Protein AF-0000000075761682 (afdb_homodimer)

Radius of gyration: 21.75 Å; Cα contacts (8 Å, |Δi|>4): 717; chains: 2; bounding box: 40×64×48 Å

pLDDT: mean 96.74, std 3.83, range [67.69, 98.94]

Foldseek 3Di:
DQQQAWDWFDDVQKIWGFDDLVCQVVQLVLCVVVVVVQQFDADSNDSVSVVVQVVCNVVRFKHKTQIDRNNDGFWIWIWGPADLVQGEIETDPTDGRPVCPPVCVVLVVVLRVLCCCCPVSNFQKYKYKTFPPCVVVVVVCVQLVWDWDDKAAQPDATNVGDTTIMTMTMDGSVNCVVSNVSSVVD/DQQDAWDWFDDVQKIWGFDDLVCQVVQLVLCVVVVVVQQFDADSNDSVSVVVQVVCNVVRFKHKTQIDRNNDGFWIWIW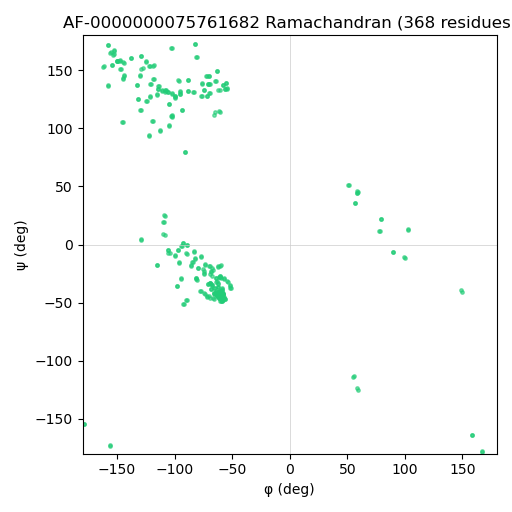GPADLVQGEIETDPTDGRPVCPPVCVVLVVVLRVLCCCCPVSNFQKYKYKTFPPCVVVVVVCVQLVWDWDDKAAQPDATNVGDTTIMTMTMDGSVNSVVSNVSSVVD

Sequence (372 aa):
MLTPRPVTLQRGALRLEPLMEADIPELVALAERNRAELVYMNGPLRPDWYRHALAEQREGRAVVFSVRMADRLIGTTRFADFNIGLPAAELGWTWLDQAEHGTGLNTSIKFLLLRHAFEEWQLVRLQLKTAASNRRSQRAIEKLGAEREGLLRNHRRLADGRLDDTVLYSITDRDWPQVRQRLAADMLTPRPVTLQRGALRLEPLMEADIPELVALAERNRAELVYMNGPLRPDWYRHALAEQREGRAVVFSVRMADRLIGTTRFADFNIGLPAAELGWTWLDQAEHGTGLNTSIKFLLLRHAFEEWQLVRLQLKTAASNRRSQRAIEKLGAEREGLLRNHRRLADGRLDDTVLYSITDRDWPQVRQRLAAD

Nearest PDB structures (foldseek):
  8gxj-assembly1_A  TM=9.912E-01  e=4.901E-33  Pseudomonas aeruginosa PAO1
  8gxk-assembly2_C  TM=9.949E-01  e=1.201E-32  Pseudomonas jinjuensis
  8gxf-assembly2_C  TM=9.891E-01  e=4.622E-31  Pseudomonas flexibilis
  2z0z-assembly1_A-2  TM=8.332E-01  e=9.110E-17  Thermus thermophilus HB8
  3tcv-assembly1_A  TM=8.319E-01  e=1.975E-14  Brucella abortus 2308

Organism: Stutzerimonas stutzeri (strain A1501) (NCBI:txid379731)

Solvent-accessible surface area (backbone atoms only — not comparable to full-atom values): 19792 Å² total; per-residue (Å²): 129,63,70,66,59,76,60,74,49,77,60,92,57,38,34,35,32,54,60,48,81,84,50,45,67,59,48,29,53,50,34,56,77,34,46,86,79,40,50,73,42,64,42,66,71,37,67,63,49,54,50,51,48,49,52,31,30,75,71,47,48,24,35,42,28,34,30,23,53,64,91,40,80,43,39,35,34,30,41,29,72,64,36,61,89,76,29,33,34,29,49,39,86,61,51,62,43,67,90,50,60,92,68,55,50,66,58,55,55,47,48,56,51,49,49,43,40,46,70,72,56,52,27,47,22,37,33,35,66,46,44,62,86,39,56,68,58,51,53,55,46,45,70,58,62,35,42,78,33,35,50,41,73,57,63,40,46,27,49,85,62,49,75,33,34,28,34,35,30,35,44,35,51,85,46,42,67,60,33,50,54,57,57,68,73,98,128,61,70,66,59,78,59,74,47,74,60,90,56,38,35,35,32,55,60,47,82,84,50,46,66,59,47,28,54,52,32,58,77,34,46,85,78,40,49,73,42,65,40,67,72,37,69,63,50,52,50,50,47,50,53,32,32,76,70,48,49,23,36,42,30,34,29,22,54,66,89,39,80,42,40,35,36,28,40,30,73,64,36,59,89,74,29,32,34,30,49,40,86,62,52,62,43,67,88,51,61,95,68,57,50,64,58,55,54,47,48,58,50,48,48,45,41,47,71,72,56,52,26,48,24,38,34,36,66,45,44,60,84,40,57,68,58,50,51,55,47,44,70,59,60,36,42,78,33,37,50,41,70,58,63,42,47,27,49,84,62,49,74,34,34,29,35,35,29,34,43,36,51,85,47,41,66,60,31,49,52,57,61,72,72,103

InterPro domains:
  IPR000182 GNAT domain [PF13302] (14-146)
  IPR000182 GNAT domain [PS51186] (14-174)
  IPR016181 Acyl-CoA N-acyltransferase [SSF55729] (5-172)

Secondary structure (DSSP, 8-state):
--------EEETTEEEEE--GGGHHHHHHHHHHTGGG-TT-SSTTSHHHHHHHHHHHHTTSEEEEEEEETTEEEEEEEEEEEETTTTEEEEEEEEE-GGGTTSSHHHHHHHHHHHIIIIIS--SEEEEEEETT-HHHHHHHHHTTPEEEEEEEEEEE-TTS-EEEEEEEEEETTTHHHHHHHHHH-/--------EEETTEEEEE--GGGHHHHHHHHHHTGGG-TT-SSTTSHHHHHHHHHHHHTTSEEEEEEEETTEEEEEEEEEEEETTTTEEEEEEEEE-GGGTTSSHHHHHHHHHHHIIIIIS--SEEEEEEETT-HHHHHHHHHTTPEEEEEEEEEEE-TTS-EEEEEEEEEETTTHHHHHHHHHH-

Structure (mmCIF, N/CA/C/O backbone):
data_AF-0000000075761682-model_v1
#
loop_
_entity.id
_entity.type
_entity.pdbx_description
1 polymer 'Acetyltransferase, putative'
#
loop_
_atom_site.group_PDB
_atom_site.id
_atom_site.type_symbol
_atom_site.label_atom_id
_atom_site.label_alt_id
_atom_site.label_comp_id
_atom_site.label_asym_id
_atom_site.label_entity_id
_atom_site.label_seq_id
_atom_site.pdbx_PDB_ins_code
_atom_site.Cartn_x
_atom_site.Cartn_y
_atom_site.Cartn_z
_atom_site.occupancy
_atom_site.B_iso_or_equiv
_atom_site.auth_seq_id
_atom_site.auth_comp_id
_atom_site.auth_asym_id
_atom_site.auth_atom_id
_atom_site.pdbx_PDB_model_num
ATOM 1 N N . MET A 1 1 ? 21.031 3.326 7.188 1 79.94 1 MET A N 1
ATOM 2 C CA . MET A 1 1 ? 19.781 2.611 6.992 1 79.94 1 MET A CA 1
ATOM 3 C C . MET A 1 1 ? 18.609 3.4 7.574 1 79.94 1 MET A C 1
ATOM 5 O O . MET A 1 1 ? 18.766 4.094 8.578 1 79.94 1 MET A O 1
ATOM 9 N N . LEU A 1 2 ? 17.453 3.406 6.801 1 87.56 2 LEU A N 1
ATOM 10 C CA . LEU A 1 2 ? 16.281 4.121 7.273 1 87.56 2 LEU A CA 1
ATOM 11 C C . LEU A 1 2 ? 15.789 3.547 8.602 1 87.56 2 LEU A C 1
ATOM 13 O O . LEU A 1 2 ? 15.484 2.355 8.688 1 87.56 2 LEU A O 1
ATOM 17 N N . THR A 1 3 ? 15.875 4.387 9.672 1 89.19 3 THR A N 1
ATOM 18 C CA . THR A 1 3 ? 15.344 4.016 10.984 1 89.19 3 THR A CA 1
ATOM 19 C C . THR A 1 3 ? 14.305 5.027 11.453 1 89.19 3 THR A C 1
ATOM 21 O O . THR A 1 3 ? 14.656 6.086 11.984 1 89.19 3 THR A O 1
ATOM 24 N N . PRO A 1 4 ? 13.125 4.711 11.18 1 92.38 4 PRO A N 1
ATOM 25 C CA . PRO A 1 4 ? 12.07 5.629 11.625 1 92.38 4 PRO A CA 1
ATOM 26 C C . PRO A 1 4 ? 11.953 5.711 13.141 1 92.38 4 PRO A C 1
ATOM 28 O O . PRO A 1 4 ? 11.641 4.715 13.797 1 92.38 4 PRO A O 1
ATOM 31 N N . ARG A 1 5 ? 12.305 6.836 13.719 1 94.25 5 ARG A N 1
ATOM 32 C CA . ARG A 1 5 ? 12.219 7.086 15.148 1 94.25 5 ARG A CA 1
ATOM 33 C C . ARG A 1 5 ? 11.453 8.367 15.445 1 94.25 5 ARG A C 1
ATOM 35 O O . ARG A 1 5 ? 11.445 9.297 14.633 1 94.25 5 ARG A O 1
ATOM 42 N N . PRO A 1 6 ? 10.844 8.367 16.594 1 96.56 6 PRO A N 1
ATOM 43 C CA . PRO A 1 6 ? 10.18 9.617 16.969 1 96.56 6 PRO A CA 1
ATOM 44 C C . PRO A 1 6 ? 11.125 10.812 16.953 1 96.56 6 PRO A C 1
ATOM 46 O O . PRO A 1 6 ? 12.289 10.688 17.359 1 96.56 6 PRO A O 1
ATOM 49 N N . VAL A 1 7 ? 10.68 11.875 16.484 1 97.69 7 VAL A N 1
ATOM 50 C CA . VAL A 1 7 ? 11.469 13.102 16.375 1 97.69 7 VAL A CA 1
ATOM 51 C C . VAL A 1 7 ? 10.57 14.312 16.578 1 97.69 7 VAL A C 1
ATOM 53 O O . VAL A 1 7 ? 9.359 14.258 16.328 1 97.69 7 VAL A O 1
ATOM 56 N N . THR A 1 8 ? 11.102 15.375 17.078 1 98.12 8 THR A N 1
ATOM 57 C CA . THR A 1 8 ? 10.406 16.656 17.172 1 98.12 8 THR A CA 1
ATOM 58 C C . THR A 1 8 ? 10.883 17.609 16.078 1 98.12 8 THR A C 1
ATOM 60 O O . THR A 1 8 ? 12.078 17.75 15.852 1 98.12 8 THR A O 1
ATOM 63 N N . LEU A 1 9 ? 9.961 18.203 15.352 1 98.19 9 LEU A N 1
ATOM 64 C CA . LEU A 1 9 ? 10.242 19.219 14.344 1 98.19 9 LEU A CA 1
ATOM 65 C C . LEU A 1 9 ? 9.586 20.547 14.719 1 98.19 9 LEU A C 1
ATOM 67 O O . LEU A 1 9 ? 8.461 20.562 15.234 1 98.19 9 LEU A O 1
ATOM 71 N N . GLN A 1 10 ? 10.32 21.609 14.422 1 96.56 10 GLN A N 1
ATOM 72 C CA . GLN A 1 10 ? 9.805 22.891 14.867 1 96.56 10 GLN A CA 1
ATOM 73 C C . GLN A 1 10 ? 10.117 24 13.859 1 96.56 10 GLN A C 1
ATOM 75 O O . GLN A 1 10 ? 11.172 23.984 13.219 1 96.56 10 GLN A O 1
ATOM 80 N N . ARG A 1 11 ? 9.203 24.891 13.688 1 94.56 11 ARG A N 1
ATOM 81 C CA . ARG A 1 11 ? 9.32 26.141 12.938 1 94.56 11 ARG A CA 1
ATOM 82 C C . ARG A 1 11 ? 8.5 27.25 13.586 1 94.56 11 ARG A C 1
ATOM 84 O O . ARG A 1 11 ? 7.281 27.297 13.438 1 94.56 11 ARG A O 1
ATOM 91 N N . GLY A 1 12 ? 9.25 28.203 14.266 1 94 12 GLY A N 1
ATOM 92 C CA . GLY A 1 12 ? 8.531 29.203 15.047 1 94 12 GLY A CA 1
ATOM 93 C C . GLY A 1 12 ? 7.664 28.594 16.125 1 94 12 GLY A C 1
ATOM 94 O O . GLY A 1 12 ? 8.141 27.797 16.953 1 94 12 GLY A O 1
ATOM 95 N N . ALA A 1 13 ? 6.355 28.953 16.094 1 95.25 13 ALA A N 1
ATOM 96 C CA . ALA A 1 13 ? 5.406 28.484 17.109 1 95.25 13 ALA A CA 1
ATOM 97 C C . ALA A 1 13 ? 4.883 27.094 16.75 1 95.25 13 ALA A C 1
ATOM 99 O O . ALA A 1 13 ? 4.266 26.422 17.578 1 95.25 13 ALA A O 1
ATOM 100 N N . LEU A 1 14 ? 5.094 26.703 15.547 1 97.25 14 LEU A N 1
ATOM 101 C CA . LEU A 1 14 ? 4.641 25.391 15.102 1 97.25 14 LEU A CA 1
ATOM 102 C C . LEU A 1 14 ? 5.566 24.297 15.609 1 97.25 14 LEU A C 1
ATOM 104 O O . LEU A 1 14 ? 6.781 24.359 15.422 1 97.25 14 LEU A O 1
ATOM 108 N N . ARG A 1 15 ? 4.922 23.266 16.281 1 98.12 15 ARG A N 1
ATOM 109 C CA . ARG A 1 15 ? 5.684 22.125 16.797 1 98.12 15 ARG A CA 1
ATOM 110 C C . ARG A 1 15 ? 5.02 20.797 16.406 1 98.12 15 ARG A C 1
ATOM 112 O O . ARG A 1 15 ? 3.816 20.625 16.594 1 98.12 15 ARG A O 1
ATOM 119 N N . LEU A 1 16 ? 5.762 19.984 15.789 1 98.62 16 LEU A N 1
ATOM 120 C CA . LEU A 1 16 ? 5.402 18.578 15.562 1 98.62 16 LEU A CA 1
ATOM 121 C C . LEU A 1 16 ? 6.141 17.672 16.531 1 98.62 16 LEU A C 1
ATOM 123 O O . LEU A 1 16 ? 7.359 17.516 16.438 1 98.62 16 LEU A O 1
ATOM 127 N N . GLU A 1 17 ? 5.414 17.094 17.469 1 98.38 17 GLU A N 1
ATOM 128 C CA . GLU A 1 17 ? 6.008 16.25 18.5 1 98.38 17 GLU A CA 1
ATOM 129 C C . GLU A 1 17 ? 5.48 14.828 18.422 1 98.38 17 GLU A C 1
ATOM 131 O O . GLU A 1 17 ? 4.363 14.594 17.953 1 98.38 17 GLU A O 1
ATOM 136 N N . PRO A 1 18 ? 6.289 13.883 18.906 1 98.5 18 PRO A N 1
ATOM 137 C CA . PRO A 1 18 ? 5.762 12.516 18.922 1 98.5 18 PRO A CA 1
ATOM 138 C C . PRO A 1 18 ? 4.449 12.398 19.688 1 98.5 18 PRO A C 1
A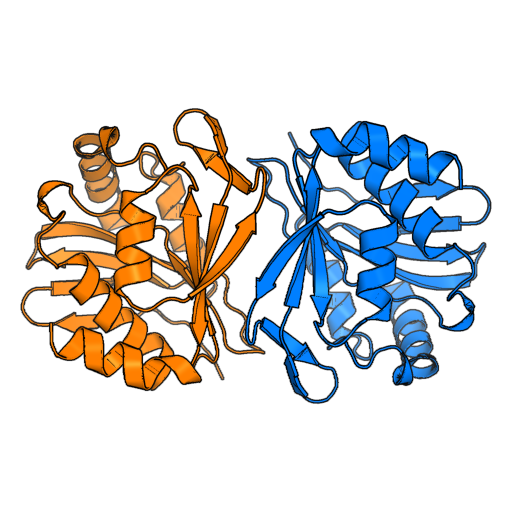TOM 140 O O . PRO A 1 18 ? 4.312 12.961 20.781 1 98.5 18 PRO A O 1
ATOM 143 N N . LEU A 1 19 ? 3.49 11.711 19.094 1 98.69 19 LEU A N 1
ATOM 144 C CA . LEU A 1 19 ? 2.219 11.461 19.766 1 98.69 19 LEU A CA 1
ATOM 145 C C . LEU A 1 19 ? 2.432 10.727 21.078 1 98.69 19 LEU A C 1
ATOM 147 O O . LEU A 1 19 ? 3.227 9.789 21.156 1 98.69 19 LEU A O 1
ATOM 151 N N . MET A 1 20 ? 1.769 11.109 22.062 1 98.19 20 MET A N 1
ATOM 152 C CA . MET A 1 20 ? 1.76 10.453 23.375 1 98.19 20 MET A CA 1
ATOM 153 C C . MET A 1 20 ? 0.346 10.031 23.75 1 98.19 20 MET A C 1
ATOM 155 O O . MET A 1 20 ? -0.63 10.641 23.312 1 98.19 20 MET A O 1
ATOM 159 N N . GLU A 1 21 ? 0.303 8.984 24.594 1 98.5 21 GLU A N 1
ATOM 160 C CA . GLU A 1 21 ? -0.992 8.531 25.094 1 98.5 21 GLU A CA 1
ATOM 161 C C . GLU A 1 21 ? -1.784 9.695 25.688 1 98.5 21 GLU A C 1
ATOM 163 O O . GLU A 1 21 ? -3.002 9.773 25.516 1 98.5 21 GLU A O 1
ATOM 168 N N . ALA A 1 22 ? -1.102 10.602 26.312 1 98.25 22 ALA A N 1
ATOM 169 C CA . ALA A 1 22 ? -1.726 11.711 27.031 1 98.25 22 ALA A CA 1
ATOM 170 C C . ALA A 1 22 ? -2.369 12.695 26.047 1 98.25 22 ALA A C 1
ATOM 172 O O . ALA A 1 22 ? -3.201 13.516 26.438 1 98.25 22 ALA A O 1
ATOM 173 N N . ASP A 1 23 ? -2.031 12.711 24.797 1 98.56 23 ASP A N 1
ATOM 174 C CA . ASP A 1 23 ? -2.574 13.609 23.781 1 98.56 23 ASP A CA 1
ATOM 175 C C . ASP A 1 23 ? -3.941 13.125 23.297 1 98.56 23 ASP A C 1
ATOM 177 O O . ASP A 1 23 ? -4.703 13.898 22.719 1 98.56 23 ASP A O 1
ATOM 181 N N . ILE A 1 24 ? -4.266 11.844 23.5 1 98.75 24 ILE A N 1
ATOM 182 C CA . ILE A 1 24 ? -5.328 11.156 22.766 1 98.75 24 ILE A CA 1
ATOM 183 C C . ILE A 1 24 ? -6.688 11.719 23.203 1 98.75 24 ILE A C 1
ATOM 185 O O . ILE A 1 24 ? -7.516 12.062 22.344 1 98.75 24 ILE A O 1
ATOM 189 N N . PRO A 1 25 ? -6.961 11.93 24.5 1 98.69 25 PRO A N 1
ATOM 190 C CA . PRO A 1 25 ? -8.273 12.477 24.859 1 98.69 25 PRO A CA 1
ATOM 191 C C . PRO A 1 25 ? -8.531 13.844 24.234 1 98.69 25 PRO A C 1
ATOM 193 O O . PRO A 1 25 ? -9.633 14.109 23.75 1 98.69 25 PRO A O 1
ATOM 196 N N . GLU A 1 26 ? -7.551 14.68 24.219 1 98.56 26 GLU A N 1
ATOM 197 C CA . GLU A 1 26 ? -7.711 16.016 23.641 1 98.56 26 GLU A CA 1
ATOM 198 C C . GLU A 1 26 ? -7.891 15.938 22.141 1 98.56 26 GLU A C 1
ATOM 200 O O . GLU A 1 26 ? -8.672 16.703 21.562 1 98.56 26 GLU A O 1
ATOM 205 N N . LEU A 1 27 ? -7.211 15.07 21.484 1 98.81 27 LEU A N 1
ATOM 206 C CA . LEU A 1 27 ? -7.344 14.898 20.047 1 98.81 27 LEU A CA 1
ATOM 207 C C . LEU A 1 27 ? -8.734 14.391 19.688 1 98.81 27 LEU A C 1
ATOM 209 O O . LEU A 1 27 ? -9.328 14.828 18.703 1 98.81 27 LEU A O 1
ATOM 213 N N . VAL A 1 28 ? -9.219 13.445 20.469 1 98.81 28 VAL A N 1
ATOM 214 C CA . VAL A 1 28 ? -10.555 12.914 20.234 1 98.81 28 VAL A CA 1
ATOM 215 C C . VAL A 1 28 ? -11.594 14.016 20.406 1 98.81 28 VAL A C 1
ATOM 217 O O . VAL A 1 28 ? -12.5 14.156 19.578 1 98.81 28 VAL A O 1
ATOM 220 N N . ALA A 1 29 ? -11.453 14.797 21.438 1 98.75 29 ALA A N 1
ATOM 221 C CA . ALA A 1 29 ? -12.359 15.922 21.656 1 98.75 29 ALA A CA 1
ATOM 222 C C . ALA A 1 29 ? -12.289 16.922 20.516 1 98.75 29 ALA A C 1
ATOM 224 O O . ALA A 1 29 ? -13.32 17.422 20.047 1 98.75 29 ALA A O 1
ATOM 225 N N . LEU A 1 30 ? -11.078 17.25 20.125 1 98.75 30 LEU A N 1
ATOM 226 C CA . LEU A 1 30 ? -10.875 18.156 19 1 98.75 30 LEU A CA 1
ATOM 227 C C . LEU A 1 30 ? -11.5 17.594 17.734 1 98.75 30 LEU A C 1
ATOM 229 O O . LEU A 1 30 ? -12.133 18.344 16.969 1 98.75 30 LEU A O 1
ATOM 233 N N . ALA A 1 31 ? -11.344 16.328 17.469 1 98.75 31 ALA A N 1
ATOM 234 C CA . ALA A 1 31 ? -11.93 15.68 16.297 1 98.75 31 ALA A CA 1
ATOM 235 C C . ALA A 1 31 ? -13.453 15.781 16.312 1 98.75 31 ALA A C 1
ATOM 237 O O . ALA A 1 31 ? -14.078 16.031 15.289 1 98.75 31 ALA A O 1
ATOM 238 N N . GLU A 1 32 ? -13.992 15.594 17.469 1 98.56 32 GLU A N 1
ATOM 239 C CA . GLU A 1 32 ? -15.438 15.711 17.594 1 98.56 32 GLU A CA 1
ATOM 240 C C . GLU A 1 32 ? -15.914 17.109 17.203 1 98.56 32 GLU A C 1
ATOM 242 O O . GLU A 1 32 ? -16.922 17.25 16.516 1 98.56 32 GLU A O 1
ATOM 247 N N . ARG A 1 33 ? -15.203 18.094 17.609 1 98.31 33 ARG A N 1
ATOM 248 C CA . ARG A 1 33 ? -15.547 19.484 17.266 1 98.31 33 ARG A CA 1
ATOM 249 C C . ARG A 1 33 ? -15.367 19.734 15.766 1 98.31 33 ARG A C 1
ATOM 251 O O . ARG A 1 33 ? -15.906 20.703 15.234 1 98.31 33 ARG A O 1
ATOM 258 N N . ASN A 1 34 ? -14.594 18.891 15.141 1 98.44 34 ASN A N 1
ATOM 259 C CA . ASN A 1 34 ? -14.305 19.047 13.719 1 98.44 34 ASN A CA 1
ATOM 260 C C . ASN A 1 34 ? -14.969 17.953 12.883 1 98.44 34 ASN A C 1
ATOM 262 O O . ASN A 1 34 ? -14.523 17.672 11.773 1 98.44 34 ASN A O 1
ATOM 266 N N . ARG A 1 35 ? -15.93 17.297 13.367 1 97.81 35 ARG A N 1
ATOM 267 C CA . ARG A 1 35 ? -16.547 16.125 12.766 1 97.81 35 ARG A CA 1
ATOM 268 C C . ARG A 1 35 ? -16.922 16.375 11.312 1 97.81 35 ARG A C 1
ATOM 270 O O . ARG A 1 35 ? -16.734 15.508 10.461 1 97.81 35 ARG A O 1
ATOM 277 N N . ALA A 1 36 ? -17.375 17.531 10.938 1 96.94 36 ALA A N 1
ATOM 278 C CA . ALA A 1 36 ? -17.859 17.859 9.602 1 96.94 36 ALA A CA 1
ATOM 279 C C . ALA A 1 36 ? -16.719 17.875 8.594 1 96.94 36 ALA A C 1
ATOM 281 O O . ALA A 1 36 ? -16.922 17.625 7.406 1 96.94 36 ALA A O 1
ATOM 282 N N . GLU A 1 37 ? -15.516 18.125 9.094 1 96.31 37 GLU A N 1
ATOM 283 C CA . GLU A 1 37 ? -14.344 18.188 8.227 1 96.31 37 GLU A CA 1
ATOM 284 C C . GLU A 1 37 ? -13.68 16.812 8.094 1 96.31 37 GLU A C 1
ATOM 286 O O . GLU A 1 37 ? -12.758 16.641 7.297 1 96.31 37 GLU A O 1
ATOM 291 N N . LEU A 1 38 ? -14.172 15.867 8.875 1 97.81 38 LEU A N 1
ATOM 292 C CA . LEU A 1 38 ? -13.469 14.594 8.969 1 97.81 38 LEU A CA 1
ATOM 293 C C . LEU A 1 38 ? -14.258 13.484 8.273 1 97.81 38 LEU A C 1
ATOM 295 O O . LEU A 1 38 ? -14.047 12.305 8.539 1 97.81 38 LEU A O 1
ATOM 299 N N . VAL A 1 39 ? -15.109 13.828 7.297 1 97.38 39 VAL A N 1
ATOM 300 C CA . VAL A 1 39 ? -16.031 12.891 6.652 1 97.38 39 VAL A CA 1
ATOM 301 C C . VAL A 1 39 ? -15.25 11.961 5.723 1 97.38 39 VAL A C 1
ATOM 303 O O . VAL A 1 39 ? -15.727 10.883 5.371 1 97.38 39 VAL A O 1
ATOM 306 N N . TYR A 1 40 ? -14.055 12.328 5.375 1 97.5 40 TYR A N 1
ATOM 307 C CA . TYR A 1 40 ? -13.273 11.539 4.422 1 97.5 40 TYR A CA 1
ATOM 308 C C . TYR A 1 40 ? -12.367 10.555 5.148 1 97.5 40 TYR A C 1
ATOM 310 O O . TYR A 1 40 ? -11.625 9.805 4.512 1 97.5 40 TYR A O 1
ATOM 318 N N . MET A 1 41 ? -12.383 10.562 6.457 1 96.06 41 MET A N 1
ATOM 319 C CA . MET A 1 41 ? -11.531 9.695 7.27 1 96.06 41 MET A CA 1
ATOM 320 C C . MET A 1 41 ? -12.367 8.797 8.172 1 96.06 41 MET A C 1
ATOM 322 O O . MET A 1 41 ? -13.359 9.25 8.75 1 96.06 41 MET A O 1
ATOM 326 N N . ASN A 1 42 ? -11.898 7.582 8.219 1 92.81 42 ASN A N 1
ATOM 327 C CA . ASN A 1 42 ? -12.5 6.645 9.164 1 92.81 42 ASN A CA 1
ATOM 328 C C . ASN A 1 42 ? -11.602 6.406 10.375 1 92.81 42 ASN A C 1
ATOM 330 O O . ASN A 1 42 ? -10.547 5.789 10.25 1 92.81 42 ASN A O 1
ATOM 334 N N . GLY A 1 43 ? -11.977 7.066 11.516 1 95.31 43 GLY A N 1
ATOM 335 C CA . GLY A 1 43 ? -11.164 6.668 12.648 1 95.31 43 GLY A CA 1
ATOM 336 C C . GLY A 1 43 ? -10.977 7.773 13.664 1 95.31 43 GLY A C 1
ATOM 337 O O . GLY A 1 43 ? -11.047 7.531 14.875 1 95.31 43 GLY A O 1
ATOM 338 N N . PRO A 1 44 ? -10.789 9.047 13.227 1 97.94 44 PRO A N 1
ATOM 339 C CA . PRO A 1 44 ? -10.266 10.094 14.117 1 97.94 44 PRO A CA 1
ATOM 340 C C . PRO A 1 44 ? -11.172 10.336 15.328 1 97.94 44 PRO A C 1
ATOM 342 O O . PRO A 1 44 ? -10.727 10.906 16.328 1 97.94 44 PRO A O 1
ATOM 345 N N . LEU A 1 45 ? -12.391 9.906 15.242 1 98.12 45 LEU A N 1
ATOM 346 C CA . LEU A 1 45 ? -13.305 10.133 16.359 1 98.12 45 LEU A CA 1
ATOM 347 C C . LEU A 1 45 ? -13.125 9.07 17.438 1 98.12 45 LEU A C 1
ATOM 349 O O . LEU A 1 45 ? -13.68 9.195 18.531 1 98.12 45 LEU A O 1
ATOM 353 N N . ARG A 1 46 ? -12.289 8.086 17.125 1 98.12 46 ARG A N 1
ATOM 354 C CA . ARG A 1 46 ? -12.133 6.949 18.031 1 98.12 46 ARG A CA 1
ATOM 355 C C . ARG A 1 46 ? -10.734 6.918 18.641 1 98.12 46 ARG A C 1
ATOM 357 O O . ARG A 1 46 ? -9.742 7.012 17.922 1 98.12 46 ARG A O 1
ATOM 364 N N . PRO A 1 47 ? -10.711 6.656 19.922 1 98.62 47 PRO A N 1
ATOM 365 C CA . PRO A 1 47 ? -9.398 6.586 20.578 1 98.62 47 PRO A CA 1
ATOM 366 C C . PRO A 1 47 ? -8.523 5.465 20.016 1 98.62 47 PRO A C 1
ATOM 368 O O . PRO A 1 47 ? -7.301 5.594 19.984 1 98.62 47 PRO A O 1
ATOM 371 N N . ASP A 1 48 ? -9.102 4.414 19.641 1 98.12 48 ASP A N 1
ATOM 372 C CA . ASP A 1 48 ? -8.336 3.264 19.172 1 98.12 48 ASP A CA 1
ATOM 373 C C . ASP A 1 48 ? -7.566 3.6 17.891 1 98.12 48 ASP A C 1
ATOM 375 O O . ASP A 1 48 ? -6.52 3.006 17.625 1 98.12 48 ASP A O 1
ATOM 379 N N . TRP A 1 49 ? -8.094 4.492 17.156 1 97.94 49 TRP A N 1
ATOM 380 C CA . TRP A 1 49 ? -7.395 4.945 15.961 1 97.94 49 TRP A CA 1
ATOM 381 C C . TRP A 1 49 ? -6.016 5.492 16.312 1 97.94 49 TRP A C 1
ATOM 383 O O . TRP A 1 49 ? -5.02 5.141 15.68 1 97.94 49 TRP A O 1
ATOM 393 N N . TYR A 1 50 ? -5.938 6.219 17.328 1 98.75 50 TYR A N 1
ATOM 394 C CA . TYR A 1 50 ? -4.695 6.824 17.797 1 98.75 50 TYR A CA 1
ATOM 395 C C . TYR A 1 50 ? -3.828 5.797 18.516 1 98.75 50 TYR A C 1
ATOM 397 O O . TYR A 1 50 ? -2.605 5.785 18.344 1 98.75 50 TYR A O 1
ATOM 405 N N . ARG A 1 51 ? -4.41 5.008 19.25 1 98.69 51 ARG A N 1
ATOM 406 C CA . ARG A 1 51 ? -3.666 4.004 20 1 98.69 51 ARG A CA 1
ATOM 407 C C . ARG A 1 51 ? -3.014 2.992 19.062 1 98.69 51 ARG A C 1
ATOM 409 O O . ARG A 1 51 ? -1.917 2.5 19.344 1 98.69 51 ARG A O 1
ATOM 416 N N . HIS A 1 52 ? -3.709 2.676 18.047 1 97.69 52 HIS A N 1
ATOM 417 C CA . HIS A 1 52 ? -3.109 1.816 17.031 1 97.69 52 HIS A CA 1
ATOM 418 C C . HIS A 1 52 ? -1.873 2.467 16.406 1 97.69 52 HIS A C 1
ATOM 420 O O . HIS A 1 52 ? -0.838 1.815 16.25 1 97.69 52 HIS A O 1
ATOM 426 N N . ALA A 1 53 ? -2.008 3.74 16.109 1 98.25 53 ALA A N 1
ATOM 427 C CA . ALA A 1 53 ? -0.87 4.48 15.562 1 98.25 53 ALA A CA 1
ATOM 428 C C . ALA A 1 53 ? 0.288 4.508 16.562 1 98.25 53 ALA A C 1
ATOM 430 O O . ALA A 1 53 ? 1.45 4.367 16.172 1 98.25 53 ALA A O 1
ATOM 431 N N . LEU A 1 54 ? -0.021 4.68 17.766 1 98.31 54 LEU A N 1
ATOM 432 C CA . LEU A 1 54 ? 0.983 4.684 18.828 1 98.31 54 LEU A CA 1
ATOM 433 C C . LEU A 1 54 ? 1.679 3.33 18.922 1 98.31 54 LEU A C 1
ATOM 435 O O . LEU A 1 54 ? 2.893 3.264 19.125 1 98.31 54 LEU A O 1
ATOM 439 N N . ALA A 1 55 ? 0.923 2.268 18.859 1 97.62 55 ALA A N 1
ATOM 440 C CA . ALA A 1 55 ? 1.495 0.923 18.875 1 97.62 55 ALA A CA 1
ATOM 441 C C . ALA A 1 55 ? 2.443 0.725 17.688 1 97.62 55 ALA A C 1
ATOM 443 O O . ALA A 1 55 ? 3.539 0.183 17.859 1 97.62 55 ALA A O 1
ATOM 444 N N . GLU A 1 56 ? 1.997 1.19 16.547 1 97.12 56 GLU A N 1
ATOM 445 C CA . GLU A 1 56 ? 2.857 1.123 15.367 1 97.12 56 GLU A CA 1
ATOM 446 C C . GLU A 1 56 ? 4.141 1.921 15.578 1 97.12 56 GLU A C 1
ATOM 448 O O . GLU A 1 56 ? 5.215 1.504 15.133 1 97.12 56 GLU A O 1
ATOM 453 N N . GLN A 1 57 ? 3.984 3.053 16.141 1 98 57 GLN A N 1
ATOM 454 C CA . GLN A 1 57 ? 5.152 3.871 16.453 1 98 57 GLN A CA 1
ATOM 455 C C . GLN A 1 57 ? 6.133 3.115 17.359 1 98 57 GLN A C 1
ATOM 457 O O . GLN A 1 57 ? 7.34 3.123 17.109 1 98 57 GLN A O 1
ATOM 462 N N . ARG A 1 58 ? 5.656 2.424 18.344 1 96.38 58 ARG A N 1
ATOM 463 C CA . ARG A 1 58 ? 6.484 1.661 19.281 1 96.38 58 ARG A CA 1
ATOM 464 C C . ARG A 1 58 ? 7.215 0.532 18.547 1 96.38 58 ARG A C 1
ATOM 466 O O . ARG A 1 58 ? 8.336 0.176 18.922 1 96.38 58 ARG A O 1
ATOM 473 N N . GLU A 1 59 ? 6.598 0.036 17.578 1 94.69 59 GLU A N 1
ATOM 474 C CA . GLU A 1 59 ? 7.156 -1.084 16.828 1 94.69 59 GLU A CA 1
ATOM 475 C C . GLU A 1 59 ? 8.039 -0.596 15.68 1 94.69 59 GLU A C 1
ATOM 477 O O . GLU A 1 59 ? 8.547 -1.397 14.891 1 94.69 59 GLU A O 1
ATOM 482 N N . GLY A 1 60 ? 8.164 0.707 15.539 1 95.19 60 GLY A N 1
ATOM 483 C CA . GLY A 1 60 ? 9.008 1.268 14.492 1 95.19 60 GLY A CA 1
ATOM 484 C C . GLY A 1 60 ? 8.352 1.268 13.133 1 95.19 60 GLY A C 1
ATOM 485 O O . GLY A 1 60 ? 9.031 1.374 12.109 1 95.19 60 GLY A O 1
ATOM 486 N N . ARG A 1 61 ? 7.035 1.205 13.102 1 96.06 61 ARG A N 1
ATOM 487 C CA . ARG A 1 61 ? 6.312 1.09 11.844 1 96.06 61 ARG A CA 1
ATOM 488 C C . ARG A 1 61 ? 5.648 2.41 11.469 1 96.06 61 ARG A C 1
ATOM 490 O O . ARG A 1 61 ? 5.074 2.537 10.383 1 96.06 61 ARG A O 1
ATOM 497 N N . ALA A 1 62 ? 5.738 3.389 12.359 1 98.38 62 ALA A N 1
ATOM 498 C CA . ALA A 1 62 ? 5.188 4.719 12.109 1 98.38 62 ALA A CA 1
ATOM 499 C C . ALA A 1 62 ? 5.918 5.777 12.93 1 98.38 62 ALA A C 1
ATOM 501 O O . ALA A 1 62 ? 6.562 5.461 13.93 1 98.38 62 ALA A O 1
ATOM 502 N N . VAL A 1 63 ? 5.91 6.902 12.492 1 98.81 63 VAL A N 1
ATOM 503 C CA . VAL A 1 63 ? 6.266 8.109 13.227 1 98.81 63 VAL A CA 1
ATOM 504 C C . VAL A 1 63 ? 5.066 9.055 13.281 1 98.81 63 VAL A C 1
ATOM 506 O O . VAL A 1 63 ? 4.719 9.68 12.281 1 98.81 63 VAL A O 1
ATOM 509 N N . VAL A 1 64 ? 4.445 9.141 14.43 1 98.88 64 VAL A N 1
ATOM 510 C CA . VAL A 1 64 ? 3.168 9.82 14.602 1 98.88 64 VAL A CA 1
ATOM 511 C C . VAL A 1 64 ? 3.387 11.156 15.32 1 98.88 64 VAL A C 1
ATOM 513 O O . VAL A 1 64 ? 4.055 11.203 16.359 1 98.88 64 VAL A O 1
ATOM 516 N N . PHE A 1 65 ? 2.811 12.195 14.773 1 98.94 65 PHE A N 1
ATOM 517 C CA . PHE A 1 65 ? 3.02 13.531 15.32 1 98.94 65 PHE A CA 1
ATOM 518 C C . PHE A 1 65 ? 1.72 14.094 15.875 1 98.94 65 PHE A C 1
ATOM 520 O O . PHE A 1 65 ? 0.676 14.023 15.227 1 98.94 65 PHE A O 1
ATOM 527 N N . SER A 1 66 ? 1.799 14.648 17.047 1 98.75 66 SER A N 1
ATOM 528 C CA . SER A 1 66 ? 0.864 15.68 17.469 1 98.75 66 SER A CA 1
ATOM 529 C C . SER A 1 66 ? 1.29 17.047 16.969 1 98.75 66 SER A C 1
ATOM 531 O O . SER A 1 66 ? 2.455 17.438 17.094 1 98.75 66 SER A O 1
ATOM 533 N N . VAL A 1 67 ? 0.375 17.75 16.391 1 98.81 67 VAL A N 1
ATOM 534 C CA . VAL A 1 67 ? 0.66 19.078 15.844 1 98.81 67 VAL A CA 1
ATOM 535 C C . VAL A 1 67 ? 0.2 20.141 16.828 1 98.81 67 VAL A C 1
ATOM 537 O O . VAL A 1 67 ? -0.965 20.172 17.234 1 98.81 67 VAL A O 1
ATOM 540 N N . ARG A 1 68 ? 1.138 21.047 17.125 1 98.19 68 ARG A N 1
ATOM 541 C CA . ARG A 1 68 ? 0.829 22.062 18.141 1 98.19 68 ARG A CA 1
ATOM 542 C C . ARG A 1 68 ? 1.222 23.453 17.641 1 98.19 68 ARG A C 1
ATOM 544 O O . ARG A 1 68 ? 2.256 23.609 17 1 98.19 68 ARG A O 1
ATOM 551 N N . MET A 1 69 ? 0.353 24.391 17.891 1 96.31 69 MET A N 1
ATOM 552 C CA . MET A 1 69 ? 0.676 25.812 17.844 1 96.31 69 MET A CA 1
ATOM 553 C C . MET A 1 69 ? 0.844 26.375 19.25 1 96.31 69 MET A C 1
ATOM 555 O O . MET A 1 69 ? -0.127 26.484 20.016 1 96.31 69 MET A O 1
ATOM 559 N N . ALA A 1 70 ? 2.104 26.703 19.531 1 90 70 ALA A N 1
ATOM 560 C CA . ALA A 1 70 ? 2.416 27 20.922 1 90 70 ALA A CA 1
ATOM 561 C C . ALA A 1 70 ? 2.023 25.828 21.828 1 90 70 ALA A C 1
ATOM 563 O O . ALA A 1 70 ? 2.469 24.703 21.625 1 90 70 ALA A O 1
ATOM 564 N N . ASP A 1 71 ? 1.069 25.969 22.688 1 88.31 71 ASP A N 1
ATOM 565 C CA . ASP A 1 71 ? 0.74 24.875 23.594 1 88.31 71 ASP A CA 1
ATOM 566 C C . ASP A 1 71 ? -0.609 24.25 23.25 1 88.31 71 ASP A C 1
ATOM 568 O O . ASP A 1 71 ? -1.061 23.312 23.906 1 88.31 71 ASP A O 1
ATOM 572 N N . ARG A 1 72 ? -1.085 24.703 22.109 1 95.81 72 ARG A N 1
ATOM 573 C CA . ARG A 1 72 ? -2.408 24.219 21.719 1 95.81 72 ARG A CA 1
ATOM 574 C C . ARG A 1 72 ? -2.307 23.094 20.703 1 95.81 72 ARG A C 1
ATOM 576 O O . ARG A 1 72 ? -1.641 23.234 19.688 1 95.81 72 ARG A O 1
ATOM 583 N N . LEU A 1 73 ? -2.975 21.984 21.047 1 98.12 73 LEU A N 1
ATOM 584 C CA . LEU A 1 73 ? -3.096 20.891 20.094 1 98.12 73 LEU A CA 1
ATOM 585 C C . LEU A 1 73 ? -4.051 21.25 18.969 1 98.12 73 LEU A C 1
ATOM 587 O O . LEU A 1 73 ? -5.184 21.672 19.219 1 98.12 73 LEU A O 1
ATOM 591 N N . ILE A 1 74 ? -3.586 21.094 17.688 1 98.44 74 ILE A N 1
ATOM 592 C CA . ILE A 1 74 ? -4.457 21.547 16.609 1 98.44 74 ILE A CA 1
ATOM 593 C C . ILE A 1 74 ? -4.621 20.438 15.57 1 98.44 74 ILE A C 1
ATOM 595 O O . ILE A 1 74 ? -5.195 20.656 14.5 1 98.44 74 ILE A O 1
ATOM 599 N N . GLY A 1 75 ? -4.062 19.203 15.766 1 98.62 75 GLY A N 1
ATOM 600 C CA . GLY A 1 75 ? -4.27 18.094 14.852 1 98.62 75 GLY A CA 1
ATOM 601 C C . GLY A 1 75 ? -3.189 17.031 14.945 1 98.62 75 GLY A C 1
ATOM 602 O O . GLY A 1 75 ? -2.498 16.938 15.961 1 98.62 75 GLY A O 1
ATOM 603 N N . THR A 1 76 ? -3.121 16.172 13.953 1 98.81 76 THR A N 1
ATOM 604 C CA . THR A 1 76 ? -2.141 15.086 13.922 1 98.81 76 THR A CA 1
ATOM 605 C C . THR A 1 76 ? -1.765 14.75 12.484 1 98.81 76 THR A C 1
ATOM 607 O O . THR A 1 76 ? -2.479 15.109 11.547 1 98.81 76 THR A O 1
ATOM 610 N N . THR A 1 77 ? -0.641 14.156 12.297 1 98.81 77 THR A N 1
ATOM 611 C CA . THR A 1 77 ? -0.126 13.617 11.039 1 98.81 77 THR A CA 1
ATOM 612 C C . THR A 1 77 ? 0.888 12.508 11.305 1 98.81 77 THR A C 1
ATOM 614 O O . THR A 1 77 ? 1.357 12.336 12.43 1 98.81 77 THR A O 1
ATOM 617 N N . ARG A 1 78 ? 1.21 11.734 10.273 1 98.81 78 ARG A N 1
ATOM 618 C CA . ARG A 1 78 ? 2.197 10.695 10.555 1 98.81 78 ARG A CA 1
ATOM 619 C C . ARG A 1 78 ? 2.822 10.172 9.266 1 98.81 78 ARG A C 1
ATOM 621 O O . ARG A 1 78 ? 2.248 10.32 8.188 1 98.81 78 ARG A O 1
ATOM 628 N N . PHE A 1 79 ? 4.043 9.695 9.414 1 98.88 79 PHE A N 1
ATOM 629 C CA . PHE A 1 79 ? 4.637 8.766 8.453 1 98.88 79 PHE A CA 1
ATOM 630 C C . PHE A 1 79 ? 4.297 7.324 8.812 1 98.88 79 PHE A C 1
ATOM 632 O O . PHE A 1 79 ? 4.312 6.953 9.984 1 98.88 79 PHE A O 1
ATOM 639 N N . ALA A 1 80 ? 4.043 6.512 7.871 1 98.31 80 ALA A N 1
ATOM 640 C CA . ALA A 1 80 ? 3.867 5.07 8.031 1 98.31 80 ALA A CA 1
ATOM 641 C C . ALA A 1 80 ? 4.156 4.336 6.727 1 98.31 80 ALA A C 1
ATOM 643 O O . ALA A 1 80 ? 4.723 4.91 5.793 1 98.31 80 ALA A O 1
ATOM 644 N N . ASP A 1 81 ? 3.867 2.992 6.758 1 97.06 81 ASP A N 1
ATOM 645 C CA . ASP A 1 81 ? 4.09 2.148 5.59 1 97.06 81 ASP A CA 1
ATOM 646 C C . ASP A 1 81 ? 5.508 2.324 5.047 1 97.06 81 ASP A C 1
ATOM 648 O O . ASP A 1 81 ? 5.691 2.586 3.855 1 97.06 81 ASP A O 1
ATOM 652 N N . PHE A 1 82 ? 6.453 2.209 5.922 1 97.38 82 PHE A N 1
ATOM 653 C CA . PHE A 1 82 ? 7.859 2.342 5.559 1 97.38 82 PHE A CA 1
ATOM 654 C C . PHE A 1 82 ? 8.312 1.159 4.711 1 97.38 82 PHE A C 1
ATOM 656 O O . PHE A 1 82 ? 7.926 0.018 4.969 1 97.38 82 PHE A O 1
ATOM 663 N N . ASN A 1 83 ? 9.062 1.407 3.723 1 96.12 83 ASN A N 1
ATOM 664 C CA . ASN A 1 83 ? 9.883 0.439 3.006 1 96.12 83 ASN A CA 1
ATOM 665 C C . ASN A 1 83 ? 11.375 0.708 3.213 1 96.12 83 ASN A C 1
ATOM 667 O O . ASN A 1 83 ? 11.969 1.515 2.496 1 96.12 83 ASN A O 1
ATOM 671 N N . ILE A 1 84 ? 11.977 0.011 4.105 1 93.19 84 ILE A N 1
ATOM 672 C CA . ILE A 1 84 ? 13.328 0.292 4.578 1 93.19 84 ILE A CA 1
ATOM 673 C C . ILE A 1 84 ? 14.336 -0.048 3.482 1 93.19 84 ILE A C 1
ATOM 675 O O . ILE A 1 84 ? 15.328 0.663 3.301 1 93.19 84 ILE A O 1
ATOM 679 N N . GLY A 1 85 ? 14.109 -1.024 2.697 1 89.5 85 GLY A N 1
ATOM 680 C CA . GLY A 1 85 ? 15.039 -1.471 1.674 1 89.5 85 GLY A CA 1
ATOM 681 C C . GLY A 1 85 ? 15.047 -0.586 0.441 1 89.5 85 GLY A C 1
ATOM 682 O O . GLY A 1 85 ? 15.969 -0.649 -0.372 1 89.5 85 GLY A O 1
ATOM 683 N N . LEU A 1 86 ? 14.086 0.306 0.386 1 93.06 86 LEU A N 1
ATOM 684 C CA . LEU A 1 86 ? 13.922 1.112 -0.819 1 93.06 86 LEU A CA 1
ATOM 685 C C . LEU A 1 86 ? 14.742 2.395 -0.732 1 93.06 86 LEU A C 1
ATOM 687 O O . LEU A 1 86 ? 15.641 2.613 -1.541 1 93.06 86 LEU A O 1
ATOM 691 N N . PRO A 1 87 ? 14.68 3.166 0.412 1 96.75 87 PRO A N 1
ATOM 692 C CA . PRO A 1 87 ? 13.844 3.666 1.508 1 96.75 87 PRO A CA 1
ATOM 693 C C . PRO A 1 87 ? 12.688 4.527 1.021 1 96.75 87 PRO A C 1
ATOM 695 O O . PRO A 1 87 ? 12.883 5.441 0.213 1 96.75 87 PRO A O 1
ATOM 698 N N . ALA A 1 88 ? 11.5 4.348 1.469 1 98.56 88 ALA A N 1
ATOM 699 C CA . ALA A 1 88 ? 10.266 5.039 1.119 1 98.56 88 ALA A CA 1
ATOM 700 C C . ALA A 1 88 ? 9.273 5.008 2.279 1 98.56 88 ALA A C 1
ATOM 702 O O . ALA A 1 88 ? 9.453 4.25 3.236 1 98.56 88 ALA A O 1
ATOM 703 N N . ALA A 1 89 ? 8.242 5.879 2.236 1 98.75 89 ALA A N 1
ATOM 704 C CA . ALA A 1 89 ? 7.188 5.926 3.244 1 98.75 89 ALA A CA 1
ATOM 705 C C . ALA A 1 89 ? 5.926 6.578 2.684 1 98.75 89 ALA A C 1
ATOM 707 O O . ALA A 1 89 ? 5.91 7.035 1.539 1 98.75 89 ALA A O 1
ATOM 708 N N . GLU A 1 90 ? 4.926 6.504 3.457 1 98.88 90 GLU A N 1
ATOM 709 C CA . GLU A 1 90 ? 3.709 7.27 3.209 1 98.88 90 GLU A CA 1
ATOM 710 C C . GLU A 1 90 ? 3.521 8.367 4.254 1 98.88 90 GLU A C 1
ATOM 712 O O . GLU A 1 90 ? 3.783 8.156 5.441 1 98.88 90 GLU A O 1
ATOM 717 N N . LEU A 1 91 ? 3.238 9.516 3.803 1 98.88 91 LEU A N 1
ATOM 718 C CA . LEU A 1 91 ? 2.842 10.633 4.656 1 98.88 91 LEU A CA 1
ATOM 719 C C . LEU A 1 91 ? 1.339 10.883 4.562 1 98.88 91 LEU A C 1
ATOM 721 O O . LEU A 1 91 ? 0.801 11.055 3.467 1 98.88 91 LEU A O 1
ATOM 725 N N . GLY A 1 92 ? 0.645 10.789 5.699 1 98.44 92 GLY A N 1
ATOM 726 C CA . GLY A 1 92 ? -0.798 10.969 5.66 1 98.44 92 GLY A CA 1
ATOM 727 C C . GLY A 1 92 ? -1.449 10.867 7.027 1 98.44 92 GLY A C 1
ATOM 728 O O . GLY A 1 92 ? -0.869 11.289 8.031 1 98.44 92 GLY A O 1
ATOM 729 N N . TRP A 1 93 ? -2.785 10.469 6.984 1 97.94 93 TRP A N 1
ATOM 730 C CA . TRP A 1 93 ? -3.588 10.406 8.203 1 97.94 93 TRP A CA 1
ATOM 731 C C . TRP A 1 93 ? -3.609 11.75 8.914 1 97.94 93 TRP A C 1
ATOM 733 O O . TRP A 1 93 ? -3.512 11.82 10.141 1 97.94 93 TRP A O 1
ATOM 743 N N . THR A 1 94 ? -3.613 12.734 8.07 1 98.25 94 THR A N 1
ATOM 744 C CA . THR A 1 94 ? -3.498 14.102 8.57 1 98.25 94 THR A CA 1
ATOM 745 C C . THR A 1 94 ? -4.875 14.734 8.742 1 98.25 94 THR A C 1
ATOM 747 O O . THR A 1 94 ? -5.715 14.664 7.84 1 98.25 94 THR A O 1
ATOM 750 N N . TRP A 1 95 ? -5.148 15.289 9.852 1 98.19 95 TRP A N 1
ATOM 751 C CA . TRP A 1 95 ? -6.25 16.234 9.977 1 98.19 95 TRP A CA 1
ATOM 752 C C . TRP A 1 95 ? -5.895 17.359 10.953 1 98.19 95 TRP A C 1
ATOM 754 O O . TRP A 1 95 ? -5.094 17.156 11.867 1 98.19 95 TRP A O 1
ATOM 764 N N . LEU A 1 96 ? -6.371 18.531 10.68 1 98.19 96 LEU A N 1
ATOM 765 C CA . LEU A 1 96 ? -6.133 19.734 11.469 1 98.19 96 LEU A CA 1
ATOM 766 C C . LEU A 1 96 ? -7.453 20.375 11.883 1 98.19 96 LEU A C 1
ATOM 768 O O . LEU A 1 96 ? -8.469 20.219 11.195 1 98.19 96 LEU A O 1
ATOM 772 N N . ASP A 1 97 ? -7.355 21.141 12.914 1 98.19 97 ASP A N 1
ATOM 773 C CA . ASP A 1 97 ? -8.484 21.969 13.328 1 98.19 97 ASP A CA 1
ATOM 774 C C . ASP A 1 97 ? -8.977 22.844 12.18 1 98.19 97 ASP A C 1
ATOM 776 O O . ASP A 1 97 ? -8.172 23.469 11.484 1 98.19 97 ASP A O 1
ATOM 780 N N . GLN A 1 98 ? -10.273 22.859 12.031 1 97.19 98 GLN A N 1
ATOM 781 C CA . GLN A 1 98 ? -10.883 23.625 10.945 1 97.19 98 GLN A CA 1
ATOM 782 C C . GLN A 1 98 ? -10.438 25.078 10.977 1 97.19 98 GLN A C 1
ATOM 784 O O . GLN A 1 98 ? -10.273 25.703 9.93 1 97.19 98 GLN A O 1
ATOM 789 N N . ALA A 1 99 ? -10.18 25.609 12.117 1 95.75 99 ALA A N 1
ATOM 790 C CA . ALA A 1 99 ? -9.766 27 12.297 1 95.75 99 ALA A CA 1
ATOM 791 C C . ALA A 1 99 ? -8.438 27.266 11.602 1 95.75 99 ALA A C 1
ATOM 793 O O . ALA A 1 99 ? -8.086 28.422 11.328 1 95.75 99 ALA A O 1
ATOM 794 N N . GLU A 1 100 ? -7.723 26.219 11.312 1 94 100 GLU A N 1
ATOM 795 C CA . GLU A 1 100 ? -6.391 26.359 10.727 1 94 100 GLU A CA 1
ATOM 796 C C . GLU A 1 100 ? -6.438 26.203 9.211 1 94 100 GLU A C 1
ATOM 798 O O . GLU A 1 100 ? -5.418 26.344 8.531 1 94 100 GLU A O 1
ATOM 803 N N . HIS A 1 101 ? -7.578 25.891 8.648 1 93.06 101 HIS A N 1
ATOM 804 C CA . HIS A 1 101 ? -7.699 25.672 7.215 1 93.06 101 HIS A CA 1
ATOM 805 C C . HIS A 1 101 ? -7.555 26.969 6.434 1 93.06 101 HIS A C 1
ATOM 807 O O . HIS A 1 101 ? -8.07 28.016 6.855 1 93.06 101 HIS A O 1
ATOM 813 N N . GLY A 1 102 ? -6.836 26.859 5.355 1 90 102 GLY A N 1
ATOM 814 C CA . GLY A 1 102 ? -6.707 28.016 4.477 1 90 102 GLY A CA 1
ATOM 815 C C . GLY A 1 102 ? -5.727 29.047 4.992 1 90 102 GLY A C 1
ATOM 816 O O . GLY A 1 102 ? -5.695 30.188 4.504 1 90 102 GLY A O 1
ATOM 817 N N . THR A 1 103 ? -4.938 28.703 6 1 90.62 103 THR A N 1
ATOM 818 C CA . THR A 1 103 ? -4.02 29.656 6.617 1 90.62 103 THR A CA 1
ATOM 819 C C . THR A 1 103 ? -2.604 29.469 6.078 1 90.62 103 THR A C 1
ATOM 821 O O . THR A 1 103 ? -1.71 30.266 6.375 1 90.62 103 THR A O 1
ATOM 824 N N . GLY A 1 104 ? -2.406 28.375 5.328 1 91.19 104 GLY A N 1
ATOM 825 C CA . GLY A 1 104 ? -1.06 28.031 4.902 1 91.19 104 GLY A CA 1
ATOM 826 C C . GLY A 1 104 ? -0.338 27.125 5.887 1 91.19 104 GLY A C 1
ATOM 827 O O . GLY A 1 104 ? 0.771 26.672 5.613 1 91.19 104 GLY A O 1
ATOM 828 N N . LEU A 1 105 ? -0.91 26.875 6.98 1 94.06 105 LEU A N 1
ATOM 829 C CA . LEU A 1 105 ? -0.293 26.094 8.047 1 94.06 105 LEU A CA 1
ATOM 830 C C . LEU A 1 105 ? 0.056 24.688 7.551 1 94.06 105 LEU A C 1
ATOM 832 O O . LEU A 1 105 ? 1.134 24.172 7.852 1 94.06 105 LEU A O 1
ATOM 836 N N . ASN A 1 106 ? -0.875 24.078 6.816 1 95.44 106 ASN A N 1
ATOM 837 C CA . ASN A 1 106 ? -0.616 22.734 6.309 1 95.44 106 ASN A CA 1
ATOM 838 C C . ASN A 1 106 ? 0.634 22.688 5.434 1 95.44 106 ASN A C 1
ATOM 840 O O . ASN A 1 106 ? 1.4 21.734 5.484 1 95.44 106 ASN A O 1
ATOM 844 N N . THR A 1 107 ? 0.805 23.703 4.672 1 94.25 107 THR A N 1
ATOM 845 C CA . THR A 1 107 ? 1.999 23.781 3.838 1 94.25 107 THR A CA 1
ATOM 846 C C . THR A 1 107 ? 3.258 23.828 4.699 1 94.25 107 THR A C 1
ATOM 848 O O . THR A 1 107 ? 4.246 23.156 4.402 1 94.25 107 THR A O 1
ATOM 851 N N . SER A 1 108 ? 3.213 24.641 5.742 1 95.19 108 SER A N 1
ATOM 852 C CA . SER A 1 108 ? 4.336 24.734 6.668 1 95.19 108 SER A CA 1
ATOM 853 C C . SER A 1 108 ? 4.617 23.391 7.336 1 95.19 108 SER A C 1
ATOM 855 O O . SER A 1 108 ? 5.773 22.984 7.465 1 95.19 108 SER A O 1
ATOM 857 N N . ILE A 1 109 ? 3.621 22.734 7.773 1 97.69 109 ILE A N 1
ATOM 858 C CA . ILE A 1 109 ? 3.732 21.406 8.391 1 97.69 109 ILE A CA 1
ATOM 859 C C . ILE A 1 109 ? 4.391 20.438 7.418 1 97.69 109 ILE A C 1
ATOM 861 O O . ILE A 1 109 ? 5.363 19.766 7.77 1 97.69 109 ILE A O 1
ATOM 865 N N . LYS A 1 110 ? 3.902 20.438 6.184 1 98.12 110 LYS A N 1
ATOM 866 C CA . LYS A 1 110 ? 4.398 19.5 5.188 1 98.12 110 LYS A CA 1
ATOM 867 C C . LYS A 1 110 ? 5.836 19.828 4.789 1 98.12 110 LYS A C 1
ATOM 869 O O . LYS A 1 110 ? 6.625 18.922 4.488 1 98.12 110 LYS A O 1
ATOM 874 N N . PHE A 1 111 ? 6.137 21.094 4.797 1 97.56 111 PHE A N 1
ATOM 875 C CA . PHE A 1 111 ? 7.52 21.469 4.512 1 97.56 111 PHE A CA 1
ATOM 876 C C . PHE A 1 111 ? 8.469 20.828 5.527 1 97.56 111 PHE A C 1
ATOM 878 O O . PHE A 1 111 ? 9.477 20.234 5.152 1 97.56 111 PHE A O 1
ATOM 885 N N . LEU A 1 112 ? 8.188 20.922 6.832 1 98 112 LEU A N 1
ATOM 886 C CA . LEU A 1 112 ? 9.016 20.344 7.883 1 98 112 LEU A CA 1
ATOM 887 C C . LEU A 1 112 ? 9.141 18.828 7.699 1 98 112 LEU A C 1
ATOM 889 O O . LEU A 1 112 ? 10.234 18.281 7.828 1 98 112 LEU A O 1
ATOM 893 N N . LEU A 1 113 ? 8.07 18.219 7.367 1 98.75 113 LEU A N 1
ATOM 894 C CA . LEU A 1 113 ? 8.031 16.781 7.238 1 98.75 113 LEU A CA 1
ATOM 895 C C . LEU A 1 113 ? 8.797 16.328 5.996 1 98.75 113 LEU A C 1
ATOM 897 O O . LEU A 1 113 ? 9.57 15.367 6.055 1 98.75 113 LEU A O 1
ATOM 901 N N . LEU A 1 114 ? 8.555 17.031 4.906 1 98.75 114 LEU A N 1
ATOM 902 C CA . LEU A 1 114 ? 9.234 16.688 3.66 1 98.75 114 LEU A CA 1
ATOM 903 C C . LEU A 1 114 ? 10.742 16.891 3.791 1 98.75 114 LEU A C 1
ATOM 905 O O . LEU A 1 114 ? 11.523 16.062 3.305 1 98.75 114 LEU A O 1
ATOM 909 N N . ARG A 1 115 ? 11.117 17.953 4.406 1 98.31 115 ARG A N 1
ATOM 910 C CA . ARG A 1 115 ? 12.539 18.203 4.625 1 98.31 115 ARG A CA 1
ATOM 911 C C . ARG A 1 115 ? 13.18 17.078 5.426 1 98.31 115 ARG A C 1
ATOM 913 O O . ARG A 1 115 ? 14.25 16.578 5.07 1 98.31 115 ARG A O 1
ATOM 920 N N . HIS A 1 116 ? 12.555 16.672 6.465 1 98.31 116 HIS A N 1
ATOM 921 C CA . HIS A 1 116 ? 13.062 15.57 7.277 1 98.31 116 HIS A CA 1
ATOM 922 C C . HIS A 1 116 ? 13.141 14.281 6.469 1 98.31 116 HIS A C 1
ATOM 924 O O . HIS A 1 116 ? 14.156 13.578 6.512 1 98.31 116 HIS A O 1
ATOM 930 N N . ALA A 1 117 ? 12.133 13.984 5.715 1 98.5 117 ALA A N 1
ATOM 931 C CA . ALA A 1 117 ? 12.031 12.758 4.934 1 98.5 117 ALA A CA 1
ATOM 932 C C . ALA A 1 117 ? 13.148 12.672 3.895 1 98.5 117 ALA A C 1
ATOM 934 O O . ALA A 1 117 ? 13.805 11.641 3.762 1 98.5 117 ALA A O 1
ATOM 935 N N . PHE A 1 118 ? 13.406 13.758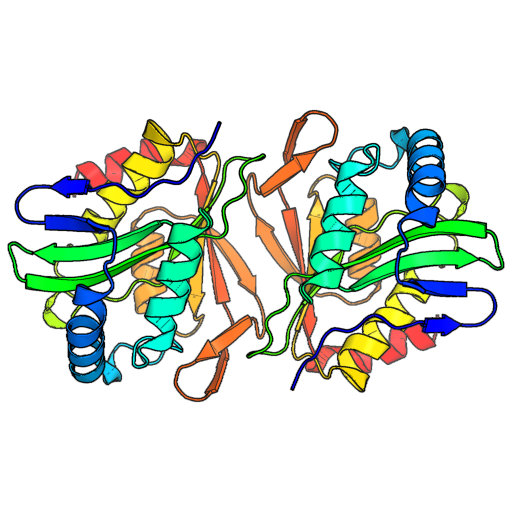 3.203 1 98.56 118 PHE A N 1
ATOM 936 C CA . PHE A 1 118 ? 14.305 13.695 2.057 1 98.56 118 PHE A CA 1
ATOM 937 C C . PHE A 1 118 ? 15.727 14.062 2.465 1 98.56 118 PHE A C 1
ATOM 939 O O . PHE A 1 118 ? 16.688 13.547 1.899 1 98.56 118 PHE A O 1
ATOM 946 N N . GLU A 1 119 ? 15.914 14.875 3.455 1 98 119 GLU A N 1
ATOM 947 C CA . GLU A 1 119 ? 17.266 15.328 3.789 1 98 119 GLU A CA 1
ATOM 948 C C . GLU A 1 119 ? 17.844 14.508 4.93 1 98 119 GLU A C 1
ATOM 950 O O . GLU A 1 119 ? 19.062 14.258 4.961 1 98 119 GLU A O 1
ATOM 955 N N . GLU A 1 120 ? 17.062 14.109 5.879 1 97.5 120 GLU A N 1
ATOM 956 C CA . GLU A 1 120 ? 17.562 13.32 7.004 1 97.5 120 GLU A CA 1
ATOM 957 C C . GLU A 1 120 ? 17.438 11.828 6.73 1 97.5 120 GLU A C 1
ATOM 959 O O . GLU A 1 120 ? 18.422 11.086 6.84 1 97.5 120 GLU A O 1
ATOM 964 N N . TRP A 1 121 ? 16.266 11.391 6.332 1 97.75 121 TRP A N 1
ATOM 965 C CA . TRP A 1 121 ? 16.031 9.969 6.102 1 97.75 121 TRP A CA 1
ATOM 966 C C . TRP A 1 121 ? 16.453 9.57 4.688 1 97.75 121 TRP A C 1
ATOM 968 O O . TRP A 1 121 ? 16.547 8.383 4.371 1 97.75 121 TRP A O 1
ATOM 978 N N . GLN A 1 122 ? 16.594 10.531 3.799 1 97.75 122 GLN A N 1
ATOM 979 C CA . GLN A 1 122 ? 17.047 10.2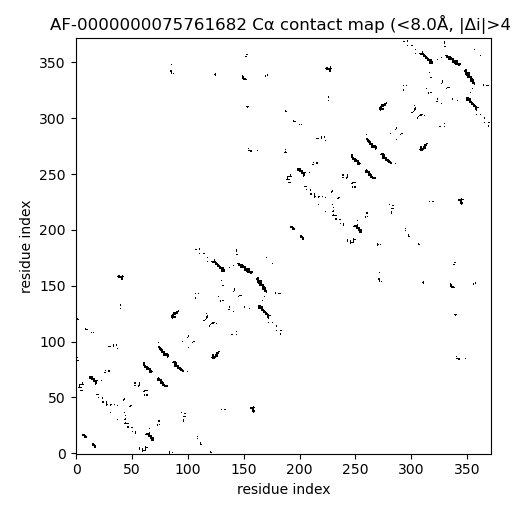97 2.43 1 97.75 122 GLN A CA 1
ATOM 980 C C . GLN A 1 122 ? 16.125 9.344 1.694 1 97.75 122 GLN A C 1
ATOM 982 O O . GLN A 1 122 ? 16.578 8.406 1.039 1 97.75 122 GLN A O 1
ATOM 987 N N . LEU A 1 123 ? 14.867 9.57 1.828 1 98.56 123 LEU A N 1
ATOM 988 C CA . LEU A 1 123 ? 13.891 8.773 1.093 1 98.56 123 LEU A CA 1
ATOM 989 C C . LEU A 1 123 ? 14.047 8.977 -0.411 1 98.56 123 LEU A C 1
ATOM 991 O O . LEU A 1 123 ? 14.367 10.078 -0.865 1 98.56 123 LEU A O 1
ATOM 995 N N . VAL A 1 124 ? 13.727 7.91 -1.203 1 98.44 124 VAL A N 1
ATOM 996 C CA . VAL A 1 124 ? 13.742 8.016 -2.658 1 98.44 124 VAL A CA 1
ATOM 997 C C . VAL A 1 124 ? 12.328 8.305 -3.166 1 98.44 124 VAL A C 1
ATOM 999 O O . VAL A 1 124 ? 12.141 8.688 -4.324 1 98.44 124 VAL A O 1
ATOM 1002 N N . ARG A 1 125 ? 11.344 8.086 -2.316 1 98.75 125 ARG A N 1
ATOM 1003 C CA . ARG A 1 125 ? 9.938 8.289 -2.668 1 98.75 125 ARG A CA 1
ATOM 1004 C C . ARG A 1 125 ? 9.094 8.5 -1.421 1 98.75 125 ARG A C 1
ATOM 1006 O O . ARG A 1 125 ? 9.273 7.816 -0.413 1 98.75 125 ARG A O 1
ATOM 1013 N N . LEU A 1 126 ? 8.211 9.438 -1.455 1 98.94 126 LEU A N 1
ATOM 1014 C CA . LEU A 1 126 ? 7.176 9.656 -0.448 1 98.94 126 LEU A CA 1
ATOM 1015 C C . LEU A 1 126 ? 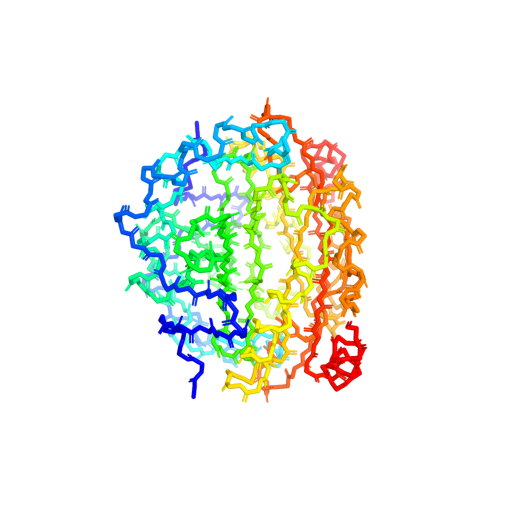5.789 9.656 -1.082 1 98.94 126 LEU A C 1
ATOM 1017 O O . LEU A 1 126 ? 5.543 10.391 -2.041 1 98.94 126 LEU A O 1
ATOM 1021 N N . GLN A 1 127 ? 4.941 8.789 -0.584 1 98.94 127 GLN A N 1
ATOM 1022 C CA . GLN A 1 127 ? 3.588 8.641 -1.104 1 98.94 127 GLN A CA 1
ATOM 1023 C C . GLN A 1 127 ? 2.584 9.43 -0.27 1 98.94 127 GLN A C 1
ATOM 1025 O O . GLN A 1 127 ? 2.695 9.477 0.957 1 98.94 127 GLN A O 1
ATOM 1030 N N . LEU A 1 128 ? 1.66 10.008 -0.914 1 98.88 128 LEU A N 1
ATOM 1031 C CA . LEU A 1 128 ? 0.482 10.625 -0.312 1 98.88 128 LEU A CA 1
ATOM 1032 C C . LEU A 1 128 ? -0.792 10.141 -0.996 1 98.88 128 LEU A C 1
ATOM 1034 O O . LEU A 1 128 ? -0.797 9.891 -2.203 1 98.88 128 LEU A O 1
ATOM 1038 N N . LYS A 1 129 ? -1.832 10.008 -0.252 1 98.44 129 LYS A N 1
ATOM 1039 C CA . LYS A 1 129 ? -3.107 9.617 -0.847 1 98.44 129 LYS A CA 1
ATOM 1040 C C . LYS A 1 129 ? -4.273 10.312 -0.151 1 98.44 129 LYS A C 1
ATOM 1042 O O . LYS A 1 129 ? -4.137 10.781 0.981 1 98.44 129 LYS A O 1
ATOM 1047 N N . THR A 1 130 ? -5.332 10.438 -0.802 1 98.56 130 THR A N 1
ATOM 1048 C CA . THR A 1 130 ? -6.57 10.984 -0.254 1 98.56 130 THR A CA 1
ATOM 1049 C C . THR A 1 130 ? -7.781 10.414 -0.987 1 98.56 130 THR A C 1
ATOM 1051 O O . THR A 1 130 ? -7.637 9.781 -2.035 1 98.56 130 THR A O 1
ATOM 1054 N N . ALA A 1 131 ? -8.914 10.641 -0.403 1 98.62 131 ALA A N 1
ATOM 1055 C CA . ALA A 1 131 ? -10.164 10.211 -1.027 1 98.62 131 ALA A CA 1
ATOM 1056 C C . ALA A 1 131 ? -10.406 10.953 -2.338 1 98.62 131 ALA A C 1
ATOM 1058 O O . ALA A 1 131 ? -10.141 12.156 -2.434 1 98.62 131 ALA A O 1
ATOM 1059 N N . ALA A 1 132 ? -10.914 10.227 -3.307 1 98.69 132 ALA A N 1
ATOM 1060 C CA . ALA A 1 132 ? -11.242 10.844 -4.594 1 98.69 132 ALA A CA 1
ATOM 1061 C C . ALA A 1 132 ? -12.273 11.953 -4.422 1 98.69 132 ALA A C 1
ATOM 1063 O O . ALA A 1 132 ? -12.273 12.93 -5.176 1 98.69 132 ALA A O 1
ATOM 1064 N N . SER A 1 133 ? -13.102 11.852 -3.434 1 98.12 133 SER A N 1
ATOM 1065 C CA . SER A 1 133 ? -14.141 12.844 -3.18 1 98.12 133 SER A CA 1
ATOM 1066 C C . SER A 1 133 ? -13.594 14.039 -2.412 1 98.12 133 SER A C 1
ATOM 1068 O O . SER A 1 133 ? -14.258 15.07 -2.291 1 98.12 133 SER A O 1
ATOM 1070 N N . ASN A 1 134 ? -12.414 13.953 -1.887 1 97.81 134 ASN A N 1
ATOM 1071 C CA . ASN A 1 134 ? -11.82 15.016 -1.082 1 97.81 134 ASN A CA 1
ATOM 1072 C C . ASN A 1 134 ? -11.008 15.977 -1.94 1 97.81 134 ASN A C 1
ATOM 1074 O O . ASN A 1 134 ? -9.781 15.961 -1.905 1 97.81 134 ASN A O 1
ATOM 1078 N N . ARG A 1 135 ? -11.688 16.844 -2.568 1 97.44 135 ARG A N 1
ATOM 1079 C CA . ARG A 1 135 ? -11.07 17.766 -3.516 1 97.44 135 ARG A CA 1
ATOM 1080 C C . ARG A 1 135 ? -10.156 18.75 -2.801 1 97.44 135 ARG A C 1
ATOM 1082 O O . ARG A 1 135 ? -9.133 19.156 -3.344 1 97.44 135 ARG A O 1
ATOM 1089 N N . ARG A 1 136 ? -10.539 19.125 -1.629 1 95.56 136 ARG A N 1
ATOM 1090 C CA . ARG A 1 136 ? -9.719 20.047 -0.846 1 95.56 136 ARG A CA 1
ATOM 1091 C C . ARG A 1 136 ? -8.336 19.438 -0.583 1 95.56 136 ARG A C 1
ATOM 1093 O O . ARG A 1 136 ? -7.32 20.109 -0.78 1 95.56 136 ARG A O 1
ATOM 1100 N N . SER A 1 137 ? -8.289 18.219 -0.144 1 97.38 137 SER A N 1
ATOM 1101 C CA . SER A 1 137 ? -7.023 17.547 0.109 1 97.38 137 SER A CA 1
ATOM 1102 C C . SER A 1 137 ? -6.227 17.359 -1.178 1 97.38 137 SER A C 1
ATOM 1104 O O . SER A 1 137 ? -5 17.516 -1.183 1 97.38 137 SER A O 1
ATOM 1106 N N . GLN A 1 138 ? -6.906 17.016 -2.24 1 98.44 138 GLN A N 1
ATOM 1107 C CA . GLN A 1 138 ? -6.223 16.891 -3.525 1 98.44 138 GLN A CA 1
ATOM 1108 C C . GLN A 1 138 ? -5.508 18.188 -3.898 1 98.44 138 GLN A C 1
ATOM 1110 O O . GLN A 1 138 ? -4.332 18.156 -4.266 1 98.44 138 GLN A O 1
ATOM 1115 N N . ARG A 1 139 ? -6.195 19.281 -3.766 1 97.12 139 ARG A N 1
ATOM 1116 C CA . ARG A 1 139 ? -5.594 20.578 -4.074 1 97.12 139 ARG A CA 1
ATOM 1117 C C . ARG A 1 139 ? -4.391 20.844 -3.178 1 97.12 139 ARG A C 1
ATOM 1119 O O . ARG A 1 139 ? -3.365 21.359 -3.643 1 97.12 139 ARG A O 1
ATOM 1126 N N . ALA A 1 140 ? -4.504 20.578 -1.891 1 96.81 140 ALA A N 1
ATOM 1127 C CA . ALA A 1 140 ? -3.412 20.797 -0.944 1 96.81 140 ALA A CA 1
ATOM 1128 C C . ALA A 1 140 ? -2.193 19.953 -1.316 1 96.81 140 ALA A C 1
ATOM 1130 O O . ALA A 1 140 ? -1.06 20.438 -1.266 1 96.81 140 ALA A O 1
ATOM 1131 N N . ILE A 1 141 ? -2.42 18.703 -1.682 1 98.12 141 ILE A N 1
ATOM 1132 C CA . ILE A 1 141 ? -1.338 17.797 -2.047 1 98.12 141 ILE A CA 1
ATOM 1133 C C . ILE A 1 141 ? -0.67 18.281 -3.332 1 98.12 141 ILE A C 1
ATOM 1135 O O . ILE A 1 141 ? 0.559 18.312 -3.426 1 98.12 141 ILE A O 1
ATOM 1139 N N . GLU A 1 142 ? -1.458 18.609 -4.258 1 97.75 142 GLU A N 1
ATOM 1140 C CA . GLU A 1 142 ? -0.937 19.109 -5.527 1 97.75 142 GLU A CA 1
ATOM 1141 C C . GLU A 1 142 ? -0.16 20.406 -5.336 1 97.75 142 GLU A C 1
ATOM 1143 O O . GLU A 1 142 ? 0.847 20.641 -6.008 1 97.75 142 GLU A O 1
ATOM 1148 N N . LYS A 1 143 ? -0.621 21.234 -4.438 1 95.88 143 LYS A N 1
ATOM 1149 C CA . LYS A 1 143 ? 0.063 22.484 -4.137 1 95.88 143 LYS A CA 1
ATOM 1150 C C . LYS A 1 143 ? 1.47 22.234 -3.602 1 95.88 143 LYS A C 1
ATOM 1152 O O . LYS A 1 143 ? 2.363 23.062 -3.768 1 95.88 143 LYS A O 1
ATOM 1157 N N . LEU A 1 144 ? 1.722 21.156 -2.986 1 97.12 144 LEU A N 1
ATOM 1158 C CA . LEU A 1 144 ? 3.045 20.797 -2.488 1 97.12 144 LEU A CA 1
ATOM 1159 C C . LEU A 1 144 ? 4.004 20.516 -3.641 1 97.12 144 LEU A C 1
ATOM 1161 O O . LEU A 1 144 ? 5.223 20.516 -3.455 1 97.12 144 LEU A O 1
ATOM 1165 N N . GLY A 1 145 ? 3.443 20.172 -4.781 1 97.69 145 GLY A N 1
ATOM 1166 C CA . GLY A 1 145 ? 4.254 19.75 -5.91 1 97.69 145 GLY A CA 1
ATOM 1167 C C . GLY A 1 145 ? 4.254 18.25 -6.113 1 97.69 145 GLY A C 1
ATOM 1168 O O . GLY A 1 145 ? 5.078 17.719 -6.859 1 97.69 145 GLY A O 1
ATOM 1169 N N . ALA A 1 146 ? 3.361 17.562 -5.461 1 98.69 146 ALA A N 1
ATOM 1170 C CA . ALA A 1 146 ? 3.264 16.125 -5.625 1 98.69 146 ALA A CA 1
ATOM 1171 C C . ALA A 1 146 ? 2.668 15.758 -6.984 1 98.69 146 ALA A C 1
ATOM 1173 O O . ALA A 1 146 ? 1.769 16.453 -7.477 1 98.69 146 ALA A O 1
ATOM 1174 N N . GLU A 1 147 ? 3.115 14.711 -7.543 1 98.69 147 GLU A N 1
ATOM 1175 C CA . GLU A 1 147 ? 2.621 14.234 -8.828 1 98.69 147 GLU A CA 1
ATOM 1176 C C . GLU A 1 147 ? 1.532 13.18 -8.648 1 98.69 147 GLU A C 1
ATOM 1178 O O . GLU A 1 147 ? 1.693 12.242 -7.859 1 98.69 147 GLU A O 1
ATOM 1183 N N . ARG A 1 148 ? 0.437 13.344 -9.359 1 98.81 148 ARG A N 1
ATOM 1184 C CA . ARG A 1 148 ? -0.62 12.344 -9.344 1 98.81 148 ARG A CA 1
ATOM 1185 C C . ARG A 1 148 ? -0.175 11.07 -10.062 1 98.81 148 ARG A C 1
ATOM 1187 O O . ARG A 1 148 ? 0.318 11.133 -11.195 1 98.81 148 ARG A O 1
ATOM 1194 N N . GLU A 1 149 ? -0.368 9.961 -9.414 1 98.88 149 GLU A N 1
ATOM 1195 C CA . GLU A 1 149 ? 0.184 8.734 -9.984 1 98.88 149 GLU A CA 1
ATOM 1196 C C . GLU A 1 149 ? -0.924 7.766 -10.383 1 98.88 149 GLU A C 1
ATOM 1198 O O . GLU A 1 149 ? -0.686 6.816 -11.133 1 98.88 149 GLU A O 1
ATOM 1203 N N . GLY A 1 150 ? -2.135 7.988 -9.852 1 98.75 150 GLY A N 1
ATOM 1204 C CA . GLY A 1 150 ? -3.203 7.082 -10.242 1 98.75 150 GLY A CA 1
ATOM 1205 C C . GLY A 1 150 ? -4.438 7.207 -9.375 1 98.75 150 GLY A C 1
ATOM 1206 O O . GLY A 1 150 ? -4.5 8.07 -8.492 1 98.75 150 GLY A O 1
ATOM 1207 N N . LEU A 1 151 ? -5.43 6.363 -9.672 1 98.88 151 LEU A N 1
ATOM 1208 C CA . LEU A 1 151 ? -6.715 6.258 -8.992 1 98.88 151 LEU A CA 1
ATOM 1209 C C . LEU A 1 151 ? -7.016 4.809 -8.625 1 98.88 151 LEU A C 1
ATOM 1211 O O . LEU A 1 151 ? -7.172 3.961 -9.508 1 98.88 151 LEU A O 1
ATOM 1215 N N . LEU A 1 152 ? -7.09 4.516 -7.344 1 98.81 152 LEU A N 1
ATOM 1216 C CA . LEU A 1 152 ? -7.359 3.174 -6.844 1 98.81 152 LEU A CA 1
ATOM 1217 C C . LEU A 1 152 ? -8.852 2.982 -6.586 1 98.81 152 LEU A C 1
ATOM 1219 O O . LEU A 1 152 ? -9.406 3.574 -5.656 1 98.81 152 LEU A O 1
ATOM 1223 N N . ARG A 1 153 ? -9.484 2.113 -7.297 1 98.69 153 ARG A N 1
ATOM 1224 C CA . ARG A 1 153 ? -10.922 1.896 -7.207 1 98.69 153 ARG A CA 1
ATOM 1225 C C . ARG A 1 153 ? -11.289 1.145 -5.934 1 98.69 153 ARG A C 1
ATOM 1227 O O . ARG A 1 153 ? -10.602 0.198 -5.547 1 98.69 153 ARG A O 1
ATOM 1234 N N . ASN A 1 154 ? -12.312 1.619 -5.203 1 98.31 154 ASN A N 1
ATOM 1235 C CA . ASN A 1 154 ? -12.852 0.962 -4.016 1 98.31 154 ASN A CA 1
ATOM 1236 C C . ASN A 1 154 ? -11.773 0.767 -2.947 1 98.31 154 ASN A C 1
ATOM 1238 O O . ASN A 1 154 ? -11.727 -0.275 -2.291 1 98.31 154 ASN A O 1
ATOM 1242 N N . HIS A 1 155 ? -10.969 1.753 -2.693 1 98.31 155 HIS A N 1
ATOM 1243 C CA . HIS A 1 155 ? -9.742 1.541 -1.942 1 98.31 155 HIS A CA 1
ATOM 1244 C C . HIS A 1 155 ? -9.859 2.072 -0.519 1 98.31 155 HIS A C 1
ATOM 1246 O O . HIS A 1 155 ? -9 1.807 0.324 1 98.31 155 HIS A O 1
ATOM 1252 N N . ARG A 1 156 ? -10.938 2.766 -0.191 1 97.19 156 ARG A N 1
ATOM 1253 C CA . ARG A 1 156 ? -11.062 3.27 1.172 1 97.19 156 ARG A CA 1
ATOM 1254 C C . ARG A 1 156 ? -12.531 3.363 1.585 1 97.19 156 ARG A C 1
ATOM 1256 O O . ARG A 1 156 ? -13.422 3.393 0.732 1 97.19 156 ARG A O 1
ATOM 1263 N N . ARG A 1 157 ? -12.68 3.359 2.879 1 95.44 157 ARG A N 1
ATOM 1264 C CA . ARG A 1 157 ? -13.992 3.578 3.48 1 95.44 157 ARG A CA 1
ATOM 1265 C C . ARG A 1 157 ? -14.07 4.949 4.145 1 95.44 157 ARG A C 1
ATOM 1267 O O . ARG A 1 157 ? -13.164 5.336 4.887 1 95.44 157 ARG A O 1
ATOM 1274 N N . LEU A 1 158 ? -15.141 5.637 3.816 1 96.38 158 LEU A N 1
ATOM 1275 C CA . LEU A 1 158 ? -15.359 6.957 4.395 1 96.38 158 LEU A CA 1
ATOM 1276 C C . LEU A 1 158 ? -15.977 6.852 5.785 1 96.38 158 LEU A C 1
ATOM 1278 O O . LEU A 1 158 ? -16.281 5.75 6.25 1 96.38 158 LEU A O 1
ATOM 1282 N N . ALA A 1 159 ? -16.062 7.988 6.453 1 95.06 159 ALA A N 1
ATOM 1283 C CA . ALA A 1 159 ? -16.562 8.023 7.828 1 95.06 159 ALA A CA 1
ATOM 1284 C C . ALA A 1 159 ? -17.953 7.426 7.926 1 95.06 159 ALA A C 1
ATOM 1286 O O . ALA A 1 159 ? -18.312 6.812 8.938 1 95.06 159 ALA A O 1
ATOM 1287 N N . ASP A 1 160 ? -18.719 7.539 6.824 1 94.62 160 ASP A N 1
ATOM 1288 C CA . ASP A 1 160 ? -20.094 7.051 6.848 1 94.62 160 ASP A CA 1
ATOM 1289 C C . ASP A 1 160 ? -20.172 5.609 6.352 1 94.62 160 ASP A C 1
ATOM 1291 O O . ASP A 1 160 ? -21.266 5.062 6.199 1 94.62 160 ASP A O 1
ATOM 1295 N N . GLY A 1 161 ? -19.125 5.07 6.035 1 94 161 GLY A N 1
ATOM 1296 C CA . GLY A 1 161 ? -19.078 3.66 5.672 1 94 161 GLY A CA 1
ATOM 1297 C C . GLY A 1 161 ? -19.047 3.432 4.172 1 94 161 GLY A C 1
ATOM 1298 O O . GLY A 1 161 ? -18.766 2.324 3.713 1 94 161 GLY A O 1
ATOM 1299 N N . ARG A 1 162 ? -19.297 4.492 3.434 1 95.25 162 ARG A N 1
ATOM 1300 C CA . ARG A 1 162 ? -19.344 4.344 1.983 1 95.25 162 ARG A CA 1
ATOM 1301 C C . ARG A 1 162 ? -17.953 4.07 1.418 1 95.25 162 ARG A C 1
ATOM 1303 O O . ARG A 1 162 ? -16.953 4.594 1.924 1 95.25 162 ARG A O 1
ATOM 1310 N N . LEU A 1 163 ? -17.969 3.262 0.399 1 96.25 163 LEU A N 1
ATOM 1311 C CA . LEU A 1 163 ? -16.734 3.002 -0.341 1 96.25 163 LEU A CA 1
ATOM 1312 C C . LEU A 1 163 ? -16.391 4.176 -1.256 1 96.25 163 LEU A C 1
ATOM 1314 O O . LEU A 1 163 ? -17.281 4.77 -1.87 1 96.25 163 LEU A O 1
ATOM 1318 N N . ASP A 1 164 ? -15.133 4.496 -1.291 1 98.06 164 ASP A N 1
ATOM 1319 C CA . ASP A 1 164 ? -14.617 5.539 -2.174 1 98.06 164 ASP A CA 1
ATOM 1320 C C . ASP A 1 164 ? -13.305 5.105 -2.822 1 98.06 164 ASP A C 1
ATOM 1322 O O . ASP A 1 164 ? -12.68 4.129 -2.395 1 98.06 164 ASP A O 1
ATOM 1326 N N . ASP A 1 165 ? -13 5.797 -3.908 1 98.69 165 ASP A N 1
ATOM 1327 C CA . ASP A 1 165 ? -11.695 5.617 -4.535 1 98.69 165 ASP A CA 1
ATOM 1328 C C . ASP A 1 165 ? -10.625 6.434 -3.818 1 98.69 165 ASP A C 1
ATOM 1330 O O . ASP A 1 165 ? -10.945 7.297 -2.996 1 98.69 165 ASP A O 1
ATOM 1334 N N . THR A 1 166 ? -9.359 6.055 -4.047 1 98.69 166 THR A N 1
ATOM 1335 C CA . THR A 1 166 ? -8.211 6.793 -3.529 1 98.69 166 THR A CA 1
ATOM 1336 C C . THR A 1 166 ? -7.395 7.391 -4.672 1 98.69 166 THR A C 1
ATOM 1338 O O . THR A 1 166 ? -7.082 6.703 -5.645 1 98.69 166 THR A O 1
ATOM 1341 N N . VAL A 1 167 ? -7.109 8.656 -4.598 1 98.94 167 VAL A N 1
ATOM 1342 C CA . VAL A 1 167 ? -6.145 9.273 -5.5 1 98.94 167 VAL A CA 1
ATOM 1343 C C . VAL A 1 167 ? -4.738 9.164 -4.914 1 98.94 167 VAL A C 1
ATOM 1345 O O . VAL A 1 167 ? -4.523 9.453 -3.738 1 98.94 167 VAL A O 1
ATOM 1348 N N . LEU A 1 168 ? -3.82 8.727 -5.746 1 98.88 168 LEU A N 1
ATOM 1349 C CA . LEU A 1 168 ? -2.449 8.461 -5.324 1 98.88 168 LEU A CA 1
ATOM 1350 C C . LEU A 1 168 ? -1.499 9.523 -5.867 1 98.88 168 LEU A C 1
ATOM 1352 O O . LEU A 1 168 ? -1.577 9.891 -7.043 1 98.88 168 LEU A O 1
ATOM 1356 N N . TYR A 1 169 ? -0.625 10.055 -4.98 1 98.94 169 TYR A N 1
ATOM 1357 C CA . TYR A 1 169 ? 0.416 11.016 -5.324 1 98.94 169 TYR A CA 1
ATOM 1358 C C . TYR A 1 169 ? 1.771 10.57 -4.789 1 98.94 169 TYR A C 1
ATOM 1360 O O . TYR A 1 169 ? 1.844 9.727 -3.889 1 98.94 169 TYR A O 1
ATOM 1368 N N . SER A 1 170 ? 2.809 11.172 -5.367 1 98.94 170 SER A N 1
ATOM 1369 C CA . SER A 1 170 ? 4.121 10.977 -4.754 1 98.94 170 SER A CA 1
ATOM 1370 C C . SER A 1 170 ? 5 12.211 -4.938 1 98.94 170 SER A C 1
ATOM 1372 O O . SER A 1 170 ? 4.719 13.055 -5.785 1 98.94 170 SER A O 1
ATOM 1374 N N . ILE A 1 171 ? 5.945 12.328 -4.121 1 98.88 171 ILE A N 1
ATOM 1375 C CA . ILE A 1 171 ? 7.137 13.156 -4.285 1 98.88 171 ILE A CA 1
ATOM 1376 C C . ILE A 1 171 ? 8.383 12.281 -4.203 1 98.88 171 ILE A C 1
ATOM 1378 O O . ILE A 1 171 ? 8.539 11.5 -3.262 1 98.88 171 ILE A O 1
ATOM 1382 N N . THR A 1 172 ? 9.273 12.375 -5.211 1 98.81 172 THR A N 1
ATOM 1383 C CA . THR A 1 172 ? 10.516 11.602 -5.191 1 98.81 172 THR A CA 1
ATOM 1384 C C . THR A 1 172 ? 11.695 12.492 -4.812 1 98.81 172 THR A C 1
ATOM 1386 O O . THR A 1 172 ? 11.562 13.711 -4.738 1 98.81 172 THR A O 1
ATOM 1389 N N . ASP A 1 173 ? 12.812 11.844 -4.555 1 98.38 173 ASP A N 1
ATOM 1390 C CA . ASP A 1 173 ? 14.031 12.586 -4.246 1 98.38 173 ASP A CA 1
ATOM 1391 C C . ASP A 1 173 ? 14.43 13.492 -5.406 1 98.38 173 ASP A C 1
ATOM 1393 O O . ASP A 1 173 ? 14.992 14.57 -5.195 1 98.38 173 ASP A O 1
ATOM 1397 N N . ARG A 1 174 ? 14.086 13.18 -6.613 1 98.25 174 ARG A N 1
ATOM 1398 C CA . ARG A 1 174 ? 14.391 14 -7.785 1 98.25 174 ARG A CA 1
ATOM 1399 C C . ARG A 1 174 ? 13.492 15.234 -7.832 1 98.25 174 ARG A C 1
ATOM 1401 O O . ARG A 1 174 ? 13.883 16.266 -8.367 1 98.25 174 ARG A O 1
ATOM 1408 N N . ASP A 1 175 ? 12.359 15.133 -7.227 1 98.69 175 ASP A N 1
ATOM 1409 C CA . ASP A 1 175 ? 11.422 16.25 -7.184 1 98.69 175 ASP A CA 1
ATOM 1410 C C . ASP A 1 175 ? 11.805 17.25 -6.09 1 98.69 175 ASP A C 1
ATOM 1412 O O . ASP A 1 175 ? 11.484 18.438 -6.184 1 98.69 175 ASP A O 1
ATOM 1416 N N . TRP A 1 176 ? 12.438 16.797 -5.035 1 98.56 176 TRP A N 1
ATOM 1417 C CA . TRP A 1 176 ? 12.555 17.5 -3.762 1 98.56 176 TRP A CA 1
ATOM 1418 C C . TRP A 1 176 ? 13.234 18.844 -3.945 1 98.56 176 TRP A C 1
ATOM 1420 O O . TRP A 1 176 ? 12.758 19.859 -3.426 1 98.56 176 TRP A O 1
ATOM 1430 N N . PRO A 1 177 ? 14.273 19 -4.793 1 98.12 177 PRO A N 1
ATOM 1431 C CA . PRO A 1 177 ? 14.891 20.328 -4.926 1 98.12 177 PRO A CA 1
ATOM 1432 C C . PRO A 1 177 ? 13.914 21.391 -5.426 1 98.12 177 PRO A C 1
ATOM 1434 O O . PRO A 1 177 ? 13.883 22.5 -4.895 1 98.12 177 PRO A O 1
ATOM 1437 N N . GLN A 1 178 ? 13.102 21.062 -6.328 1 97.81 178 GLN A N 1
ATOM 1438 C CA . GLN A 1 178 ? 12.125 22 -6.848 1 97.81 178 GLN A CA 1
ATOM 1439 C C . GLN A 1 178 ? 10.992 22.234 -5.852 1 97.81 178 GLN A C 1
ATOM 1441 O O . GLN A 1 178 ? 10.539 23.359 -5.664 1 97.81 178 GLN A O 1
ATOM 1446 N N . VAL A 1 179 ? 10.539 21.188 -5.25 1 98.19 179 VAL A N 1
ATOM 1447 C CA . VAL A 1 179 ? 9.484 21.266 -4.242 1 98.19 179 VAL A CA 1
ATOM 1448 C C . VAL A 1 179 ? 9.953 22.141 -3.074 1 98.19 179 VAL A C 1
ATOM 1450 O O . VAL A 1 179 ? 9.219 23 -2.598 1 98.19 179 VAL A O 1
ATOM 1453 N N . ARG A 1 180 ? 11.141 21.891 -2.645 1 97.69 180 ARG A N 1
ATOM 1454 C CA . ARG A 1 180 ? 11.727 22.641 -1.545 1 97.69 180 ARG A CA 1
ATOM 1455 C C . ARG A 1 180 ? 11.75 24.141 -1.859 1 97.69 180 ARG A C 1
ATOM 1457 O O . ARG A 1 180 ? 11.398 24.953 -1.011 1 97.69 180 ARG A O 1
ATOM 1464 N N . GLN A 1 181 ? 12.164 24.453 -3.039 1 96.12 181 GLN A N 1
ATOM 1465 C CA . GLN A 1 181 ? 12.234 25.844 -3.459 1 96.12 181 GLN A CA 1
ATOM 1466 C C . GLN A 1 181 ? 10.852 26.5 -3.473 1 96.12 181 GLN A C 1
ATOM 1468 O O . GLN A 1 181 ? 10.688 27.625 -3.018 1 96.12 181 GLN A O 1
ATOM 1473 N N . ARG A 1 182 ? 9.914 25.812 -3.922 1 92.94 182 ARG A N 1
ATOM 1474 C CA . ARG A 1 182 ? 8.547 26.312 -4.008 1 92.94 182 ARG A CA 1
ATOM 1475 C C . ARG A 1 182 ? 7.965 26.547 -2.617 1 92.94 182 ARG A C 1
ATOM 1477 O O . ARG A 1 182 ? 7.32 27.578 -2.377 1 92.94 182 ARG A O 1
ATOM 1484 N N . LEU A 1 183 ? 8.219 25.656 -1.726 1 92.88 183 LEU A N 1
ATOM 1485 C CA . LEU A 1 183 ? 7.617 25.719 -0.399 1 92.88 183 LEU A CA 1
ATOM 1486 C C . LEU A 1 183 ? 8.367 26.703 0.494 1 92.88 183 LEU A C 1
ATOM 1488 O O . LEU A 1 183 ? 7.789 27.266 1.425 1 92.88 183 LEU A O 1
ATOM 1492 N N . ALA A 1 184 ? 9.648 26.844 0.268 1 86.38 184 ALA A N 1
ATOM 1493 C CA . ALA A 1 184 ? 10.438 27.812 1.041 1 86.38 184 ALA A CA 1
ATOM 1494 C C . ALA A 1 184 ? 10.039 29.25 0.701 1 86.38 184 ALA A C 1
ATOM 1496 O O . ALA A 1 184 ? 10.172 30.141 1.533 1 86.38 184 ALA A O 1
ATOM 1497 N N . ALA A 1 185 ? 9.672 29.469 -0.569 1 73.62 185 ALA A N 1
ATOM 1498 C CA . ALA A 1 185 ? 9.32 30.812 -1.05 1 73.62 185 ALA A CA 1
ATOM 1499 C C . ALA A 1 185 ? 7.934 31.219 -0.561 1 73.62 185 ALA A C 1
ATOM 1501 O O . ALA A 1 185 ? 7.598 32.406 -0.554 1 73.62 185 ALA A O 1
ATOM 1502 N N . ASP A 1 186 ? 7.102 30.344 -0.204 1 67.81 186 ASP A N 1
ATOM 1503 C CA . ASP A 1 186 ? 5.75 30.641 0.247 1 67.81 186 ASP A CA 1
ATOM 1504 C C . ASP A 1 186 ? 5.738 31.062 1.717 1 67.81 186 ASP A C 1
ATOM 1506 O O . ASP A 1 186 ? 6.387 30.422 2.551 1 67.81 186 ASP A O 1
ATOM 1510 N N . MET B 1 1 ? -16.766 -11.32 8.82 1 80.31 1 MET B N 1
ATOM 1511 C CA . MET B 1 1 ? -15.547 -10.508 8.805 1 80.31 1 MET B CA 1
ATOM 1512 C C . MET B 1 1 ? -14.414 -11.234 8.102 1 80.31 1 MET B C 1
ATOM 1514 O O . MET B 1 1 ? -14.312 -12.461 8.18 1 80.31 1 MET B O 1
ATOM 1518 N N . LEU B 1 2 ? -13.641 -10.453 7.262 1 87.81 2 LEU B N 1
ATOM 1519 C CA . LEU B 1 2 ? -12.516 -11.047 6.547 1 87.81 2 LEU B CA 1
ATOM 1520 C C . LEU B 1 2 ? -11.484 -11.609 7.523 1 87.81 2 LEU B C 1
ATOM 1522 O O . LEU B 1 2 ? -10.969 -10.875 8.367 1 87.81 2 LEU B O 1
ATOM 1526 N N . THR B 1 3 ? -11.328 -12.945 7.508 1 89.25 3 THR B N 1
ATOM 1527 C CA . THR B 1 3 ? -10.312 -13.617 8.312 1 89.25 3 THR B CA 1
ATOM 1528 C C . THR B 1 3 ? -9.375 -14.438 7.43 1 89.25 3 THR B C 1
ATOM 1530 O O . THR B 1 3 ? -9.695 -15.57 7.066 1 89.25 3 THR B O 1
ATOM 1533 N N . PRO B 1 4 ? -8.328 -13.828 7.062 1 92.44 4 PRO B N 1
ATOM 1534 C CA . PRO B 1 4 ? -7.383 -14.562 6.223 1 92.44 4 PRO B CA 1
ATOM 1535 C C . PRO B 1 4 ? -6.746 -15.75 6.949 1 92.44 4 PRO B C 1
ATOM 1537 O O . PRO B 1 4 ? -6.07 -15.562 7.965 1 92.44 4 PRO B O 1
ATOM 1540 N N . ARG B 1 5 ? -7.023 -16.938 6.52 1 94.25 5 ARG B N 1
ATOM 1541 C CA . ARG B 1 5 ? -6.477 -18.172 7.082 1 94.25 5 ARG B CA 1
ATOM 1542 C C . ARG B 1 5 ? -5.895 -19.062 5.988 1 94.25 5 ARG B C 1
ATOM 1544 O O . ARG B 1 5 ? -6.348 -19.016 4.84 1 94.25 5 ARG B O 1
ATOM 1551 N N . PRO B 1 6 ? -4.926 -19.812 6.387 1 96.69 6 PRO B N 1
ATOM 1552 C CA . PRO B 1 6 ? -4.402 -20.766 5.402 1 96.69 6 PRO B CA 1
ATOM 1553 C C . PRO B 1 6 ? -5.484 -21.688 4.832 1 96.69 6 PRO B C 1
ATOM 1555 O O . PRO B 1 6 ? -6.387 -22.109 5.562 1 96.69 6 PRO B O 1
ATOM 1558 N N . VAL B 1 7 ? -5.43 -21.922 3.605 1 97.75 7 VAL B N 1
ATOM 1559 C CA . VAL B 1 7 ? -6.41 -22.75 2.908 1 97.75 7 VAL B CA 1
ATOM 1560 C C . VAL B 1 7 ? -5.734 -23.5 1.765 1 97.75 7 VAL B C 1
ATOM 1562 O O . VAL B 1 7 ? -4.719 -23.047 1.229 1 97.75 7 VAL B O 1
ATOM 1565 N N . THR B 1 8 ? -6.242 -24.625 1.432 1 98.12 8 THR B N 1
ATOM 1566 C CA . THR B 1 8 ? -5.805 -25.375 0.259 1 98.12 8 THR B CA 1
ATOM 1567 C C . THR B 1 8 ? -6.801 -25.219 -0.886 1 98.12 8 THR B C 1
ATOM 1569 O O . THR B 1 8 ? -8.008 -25.344 -0.682 1 98.12 8 THR B O 1
ATOM 1572 N N . LEU B 1 9 ? -6.324 -24.891 -2.066 1 98.12 9 LEU B N 1
ATOM 1573 C CA . LEU B 1 9 ? -7.125 -24.812 -3.283 1 98.12 9 LEU B CA 1
ATOM 1574 C C . LEU B 1 9 ? -6.625 -25.797 -4.324 1 98.12 9 LEU B C 1
ATOM 1576 O O . LEU B 1 9 ? -5.418 -26 -4.469 1 98.12 9 LEU B O 1
ATOM 1580 N N . GLN B 1 10 ? -7.598 -26.359 -5.027 1 96.5 10 GLN B N 1
ATOM 1581 C CA . GLN B 1 10 ? -7.191 -27.406 -5.949 1 96.5 10 GLN B CA 1
ATOM 1582 C C . GLN B 1 10 ? -8.039 -27.391 -7.219 1 96.5 10 GLN B C 1
ATOM 1584 O O . GLN B 1 10 ? -9.234 -27.078 -7.172 1 96.5 10 GLN B O 1
ATOM 1589 N N . ARG B 1 11 ? -7.422 -27.672 -8.32 1 94.5 11 ARG B N 1
ATOM 1590 C CA . ARG B 1 11 ? -8.016 -27.891 -9.633 1 94.5 11 ARG B CA 1
ATOM 1591 C C . ARG B 1 11 ? -7.23 -28.938 -10.422 1 94.5 11 ARG B C 1
ATOM 1593 O O . ARG B 1 11 ? -6.176 -28.625 -10.984 1 94.5 11 ARG B O 1
ATOM 1600 N N . GLY B 1 12 ? -7.844 -30.172 -10.523 1 93.94 12 GLY B N 1
ATOM 1601 C CA . GLY B 1 12 ? -7.086 -31.266 -11.117 1 93.94 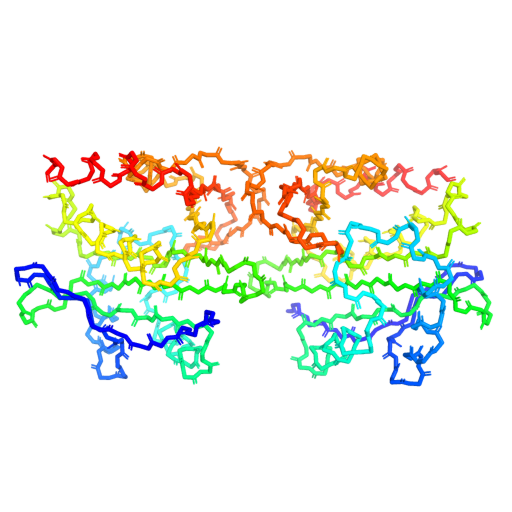12 GLY B CA 1
ATOM 1602 C C . GLY B 1 12 ? -5.793 -31.562 -10.383 1 93.94 12 GLY B C 1
ATOM 1603 O O . GLY B 1 12 ? -5.797 -31.766 -9.164 1 93.94 12 GLY B O 1
ATOM 1604 N N . ALA B 1 13 ? -4.668 -31.516 -11.125 1 95.19 13 ALA B N 1
ATOM 1605 C CA . ALA B 1 13 ? -3.355 -31.828 -10.555 1 95.19 13 ALA B CA 1
ATOM 1606 C C . ALA B 1 13 ? -2.756 -30.594 -9.883 1 95.19 13 ALA B C 1
ATOM 1608 O O . ALA B 1 13 ? -1.774 -30.703 -9.141 1 95.19 13 ALA B O 1
ATOM 1609 N N . LEU B 1 14 ? -3.305 -29.484 -10.172 1 97.19 14 LEU B N 1
ATOM 1610 C CA . LEU B 1 14 ? -2.816 -28.234 -9.578 1 97.19 14 LEU B CA 1
ATOM 1611 C C . LEU B 1 14 ? -3.283 -28.109 -8.133 1 97.19 14 LEU B C 1
ATOM 1613 O O . LEU B 1 14 ? -4.477 -28.219 -7.852 1 97.19 14 LEU B O 1
ATOM 1617 N N . ARG B 1 15 ? -2.27 -27.859 -7.227 1 98.12 15 ARG B N 1
ATOM 1618 C CA . ARG B 1 15 ? -2.578 -27.672 -5.812 1 98.12 15 ARG B CA 1
ATOM 1619 C C . ARG B 1 15 ? -1.876 -26.438 -5.258 1 98.12 15 ARG B C 1
ATOM 1621 O O . ARG B 1 15 ? -0.672 -26.25 -5.457 1 98.12 15 ARG B O 1
ATOM 1628 N N . LEU B 1 16 ? -2.631 -25.578 -4.695 1 98.62 16 LEU B N 1
ATOM 1629 C CA . LEU B 1 16 ? -2.133 -24.484 -3.881 1 98.62 16 LEU B CA 1
ATOM 1630 C C . LEU B 1 16 ? -2.295 -24.781 -2.395 1 98.62 16 LEU B C 1
ATOM 1632 O O . LEU B 1 16 ? -3.418 -24.812 -1.885 1 98.62 16 LEU B O 1
ATOM 1636 N N . GLU B 1 17 ? -1.196 -24.984 -1.721 1 98.38 17 GLU B N 1
ATOM 1637 C CA . GLU B 1 17 ? -1.217 -25.359 -0.309 1 98.38 17 GLU B CA 1
ATOM 1638 C C . GLU B 1 17 ? -0.51 -24.312 0.547 1 98.38 17 GLU B C 1
ATOM 1640 O O . GLU B 1 17 ? 0.38 -23.609 0.066 1 98.38 17 GLU B O 1
ATOM 1645 N N . PRO B 1 18 ? -0.914 -24.234 1.814 1 98.5 18 PRO B N 1
ATOM 1646 C CA . PRO B 1 18 ? -0.18 -23.297 2.672 1 98.5 18 PRO B CA 1
ATOM 1647 C C . PRO B 1 18 ? 1.32 -23.578 2.701 1 98.5 18 PRO B C 1
ATOM 1649 O O . PRO B 1 18 ? 1.735 -24.734 2.814 1 98.5 18 PRO B O 1
ATOM 1652 N N . LEU B 1 19 ? 2.107 -22.516 2.555 1 98.69 19 LEU B N 1
ATOM 1653 C CA . LEU B 1 19 ? 3.559 -22.641 2.645 1 98.69 19 LEU B CA 1
ATOM 1654 C C . LEU B 1 19 ? 3.969 -23.219 3.996 1 98.69 19 LEU B C 1
ATOM 1656 O O . LEU B 1 19 ? 3.438 -22.828 5.035 1 98.69 19 LEU B O 1
ATOM 1660 N N . MET B 1 20 ? 4.867 -24.094 3.994 1 98.19 20 MET B N 1
ATOM 1661 C CA . MET B 1 20 ? 5.461 -24.656 5.199 1 98.19 20 MET B CA 1
ATOM 1662 C C . MET B 1 20 ? 6.973 -24.438 5.219 1 98.19 20 MET B C 1
ATOM 1664 O O . MET B 1 20 ? 7.598 -24.312 4.168 1 98.19 20 MET B O 1
ATOM 1668 N N . GLU B 1 21 ? 7.488 -24.406 6.457 1 98.5 21 GLU B N 1
ATOM 1669 C CA . GLU B 1 21 ? 8.938 -24.266 6.602 1 98.5 21 GLU B CA 1
ATOM 1670 C C . GLU B 1 21 ? 9.672 -25.312 5.762 1 98.5 21 GLU B C 1
ATOM 1672 O O . GLU B 1 21 ? 10.711 -25.016 5.168 1 98.5 21 GLU B O 1
ATOM 1677 N N . ALA B 1 22 ? 9.117 -26.469 5.66 1 98.25 22 ALA B N 1
ATOM 1678 C CA . ALA B 1 22 ? 9.742 -27.594 4.973 1 98.25 22 ALA B CA 1
ATOM 1679 C C . ALA B 1 22 ? 9.812 -27.359 3.469 1 98.25 22 ALA B C 1
ATOM 1681 O O . ALA B 1 22 ? 10.57 -28.016 2.758 1 98.25 22 ALA B O 1
ATOM 1682 N N . ASP B 1 23 ? 9.047 -26.469 2.9 1 98.5 23 ASP B N 1
ATOM 1683 C CA . ASP B 1 23 ? 9.016 -26.172 1.472 1 98.5 23 ASP B CA 1
ATOM 1684 C C . ASP B 1 23 ? 10.18 -25.266 1.081 1 98.5 23 ASP B C 1
ATOM 1686 O O . ASP B 1 23 ? 10.539 -25.172 -0.096 1 98.5 23 ASP B O 1
ATOM 1690 N N . ILE B 1 24 ? 10.781 -24.562 2.041 1 98.75 24 ILE B N 1
ATOM 1691 C CA . ILE B 1 24 ? 11.617 -23.391 1.784 1 98.75 24 ILE B CA 1
ATOM 1692 C C . ILE B 1 24 ? 12.906 -23.828 1.098 1 98.75 24 ILE B C 1
ATOM 1694 O O . ILE B 1 24 ? 13.305 -23.25 0.08 1 98.75 24 ILE B O 1
ATOM 1698 N N . PRO B 1 25 ? 13.602 -24.891 1.548 1 98.69 25 PRO B N 1
ATOM 1699 C CA . PRO B 1 25 ? 14.828 -25.281 0.852 1 98.69 25 PRO B CA 1
ATOM 1700 C C . PRO B 1 25 ? 14.594 -25.625 -0.617 1 98.69 25 PRO B C 1
ATOM 1702 O O . PRO B 1 25 ? 15.383 -25.219 -1.481 1 98.69 25 PRO B O 1
ATOM 1705 N N . GLU B 1 26 ? 13.547 -26.312 -0.89 1 98.56 26 GLU B N 1
ATOM 1706 C CA . GLU B 1 26 ? 13.242 -26.688 -2.27 1 98.56 26 GLU B CA 1
ATOM 1707 C C . GLU B 1 26 ? 12.875 -25.453 -3.102 1 98.56 26 GLU B C 1
ATOM 1709 O O . GLU B 1 26 ? 13.25 -25.359 -4.273 1 98.56 26 GLU B O 1
ATOM 1714 N N . LEU B 1 27 ? 12.18 -24.531 -2.557 1 98.81 27 LEU B N 1
ATOM 1715 C CA . LEU B 1 27 ? 11.812 -23.312 -3.258 1 98.81 27 LEU B CA 1
ATOM 1716 C C . LEU B 1 27 ? 13.047 -22.469 -3.566 1 98.81 27 LEU B C 1
ATOM 1718 O O . LEU B 1 27 ? 13.156 -21.891 -4.648 1 98.81 27 LEU B O 1
ATOM 1722 N N . VAL B 1 28 ? 13.938 -22.391 -2.6 1 98.81 28 VAL B N 1
ATOM 1723 C CA . VAL B 1 28 ? 15.172 -21.641 -2.809 1 98.81 28 VAL B CA 1
ATOM 1724 C C . VAL B 1 28 ? 15.984 -22.266 -3.932 1 98.81 28 VAL B C 1
ATOM 1726 O O . VAL B 1 28 ? 16.5 -21.578 -4.809 1 98.81 28 VAL B O 1
ATOM 1729 N N . ALA B 1 29 ? 16.094 -23.578 -3.92 1 98.75 29 ALA B N 1
ATOM 1730 C CA . ALA B 1 29 ? 16.797 -24.281 -4.977 1 98.75 29 ALA B CA 1
ATOM 1731 C C . ALA B 1 29 ? 16.141 -24.062 -6.332 1 98.75 29 ALA B C 1
ATOM 1733 O O . ALA B 1 29 ? 16.828 -23.828 -7.332 1 98.75 29 ALA B O 1
ATOM 1734 N N . LEU B 1 30 ? 14.836 -24.188 -6.344 1 98.75 30 LEU B N 1
ATOM 1735 C CA . LEU B 1 30 ? 14.086 -23.938 -7.57 1 98.75 30 LEU B CA 1
ATOM 1736 C C . LEU B 1 30 ? 14.297 -22.5 -8.062 1 98.75 30 LEU B C 1
ATOM 1738 O O . LEU B 1 30 ? 14.469 -22.281 -9.266 1 98.75 30 LEU B O 1
ATOM 1742 N N . ALA B 1 31 ? 14.281 -21.531 -7.18 1 98.75 31 ALA B N 1
ATOM 1743 C CA . ALA B 1 31 ? 14.508 -20.141 -7.527 1 98.75 31 ALA B CA 1
ATOM 1744 C C . ALA B 1 31 ? 15.891 -19.938 -8.148 1 98.75 31 ALA B C 1
ATOM 1746 O O . ALA B 1 31 ? 16.047 -19.203 -9.125 1 98.75 31 ALA B O 1
ATOM 1747 N N . GLU B 1 32 ? 16.844 -20.609 -7.582 1 98.56 32 GLU B N 1
ATOM 1748 C CA . GLU B 1 32 ? 18.188 -20.516 -8.133 1 98.56 32 GLU B CA 1
ATOM 1749 C C . GLU B 1 32 ? 18.219 -21.016 -9.578 1 98.56 32 GLU B C 1
ATOM 1751 O O . GLU B 1 32 ? 18.875 -20.391 -10.43 1 98.56 32 GLU B O 1
ATOM 1756 N N . ARG B 1 33 ? 17.547 -22.062 -9.852 1 98.31 33 ARG B N 1
ATOM 1757 C CA . ARG B 1 33 ? 17.484 -22.609 -11.203 1 98.31 33 ARG B CA 1
ATOM 1758 C C . ARG B 1 33 ? 16.75 -21.656 -12.141 1 98.31 33 ARG B C 1
ATOM 1760 O O . ARG B 1 33 ? 16.859 -21.766 -13.367 1 98.31 33 ARG B O 1
ATOM 1767 N N . ASN B 1 34 ? 15.953 -20.797 -11.57 1 98.44 34 ASN B N 1
ATOM 1768 C CA . ASN B 1 34 ? 15.148 -19.875 -12.352 1 98.44 34 ASN B CA 1
ATOM 1769 C C . ASN B 1 34 ? 15.656 -18.438 -12.219 1 98.44 34 ASN B C 1
ATOM 1771 O O . ASN B 1 34 ? 14.898 -17.484 -12.438 1 98.44 34 ASN B O 1
ATOM 1775 N N . ARG B 1 35 ? 16.828 -18.219 -11.812 1 97.81 35 ARG B N 1
ATOM 1776 C CA . ARG B 1 35 ? 17.391 -16.922 -11.453 1 97.81 35 ARG B CA 1
ATOM 1777 C C . ARG B 1 35 ? 17.172 -15.898 -12.57 1 97.81 35 ARG B C 1
ATOM 1779 O O . ARG B 1 35 ? 16.844 -14.742 -12.305 1 97.81 35 ARG B O 1
ATOM 1786 N N . ALA B 1 36 ? 17.25 -16.25 -13.812 1 96.88 36 ALA B N 1
ATOM 1787 C CA . ALA B 1 36 ? 17.141 -15.359 -14.961 1 96.88 36 ALA B CA 1
ATOM 1788 C C . ALA B 1 36 ? 15.727 -14.797 -15.094 1 96.88 36 ALA B C 1
ATOM 1790 O O . ALA B 1 36 ? 15.539 -13.695 -15.617 1 96.88 36 ALA B O 1
ATOM 1791 N N . GLU B 1 37 ? 14.773 -15.555 -14.594 1 96.25 37 GLU B N 1
ATOM 1792 C CA . GLU B 1 37 ? 13.375 -15.141 -14.68 1 96.25 37 GLU B CA 1
ATOM 1793 C C . GLU B 1 37 ? 12.969 -14.297 -13.477 1 96.25 37 GLU B C 1
ATOM 1795 O O . GLU B 1 37 ? 11.875 -13.734 -13.445 1 96.25 37 GLU B O 1
ATOM 1800 N N . LEU B 1 38 ? 13.859 -14.219 -12.5 1 97.81 38 LEU B N 1
ATOM 1801 C CA . LEU B 1 38 ? 13.484 -13.617 -11.227 1 97.81 38 LEU B CA 1
ATOM 1802 C C . LEU B 1 38 ? 14.156 -12.258 -11.055 1 97.81 38 LEU B C 1
ATOM 1804 O O . LEU B 1 38 ? 14.25 -11.75 -9.938 1 97.81 38 LEU B O 1
ATOM 1808 N N . VAL B 1 39 ? 14.523 -11.578 -12.141 1 97.38 39 VAL B N 1
ATOM 1809 C CA . VAL B 1 39 ? 15.297 -10.344 -12.109 1 97.38 39 VAL B CA 1
ATOM 1810 C C . VAL B 1 39 ? 14.414 -9.188 -11.633 1 97.38 39 VAL B C 1
ATOM 1812 O O . VAL B 1 39 ? 14.922 -8.164 -11.172 1 97.38 39 VAL B O 1
ATOM 1815 N N . TYR B 1 40 ? 13.133 -9.367 -11.672 1 97.44 40 TYR B N 1
ATOM 1816 C CA . TYR B 1 40 ? 12.219 -8.289 -11.312 1 97.44 40 TYR B CA 1
ATOM 1817 C C . TYR B 1 40 ? 11.82 -8.383 -9.844 1 97.44 40 TYR B C 1
ATOM 1819 O O . TYR B 1 40 ? 11.039 -7.562 -9.352 1 97.44 40 TYR B O 1
ATOM 1827 N N . MET B 1 41 ? 12.305 -9.383 -9.148 1 96.12 41 MET B N 1
ATOM 1828 C CA . MET B 1 41 ? 11.969 -9.602 -7.742 1 96.12 41 MET B CA 1
ATOM 1829 C C . MET B 1 41 ? 13.219 -9.586 -6.875 1 96.12 41 MET B C 1
ATOM 1831 O O . MET B 1 41 ? 14.258 -10.117 -7.262 1 96.12 41 MET B O 1
ATOM 1835 N N . ASN B 1 42 ? 13.039 -8.93 -5.75 1 93.06 42 ASN B N 1
ATOM 1836 C CA . ASN B 1 42 ? 14.102 -8.953 -4.746 1 93.06 42 ASN B CA 1
ATOM 1837 C C . ASN B 1 42 ? 13.75 -9.875 -3.582 1 93.06 42 ASN B C 1
ATOM 1839 O O . ASN B 1 42 ? 12.859 -9.57 -2.783 1 93.06 42 ASN B O 1
ATOM 1843 N N . GLY B 1 43 ? 14.375 -11.102 -3.609 1 95.44 43 GLY B N 1
ATOM 1844 C CA . GLY B 1 43 ? 14.102 -11.859 -2.398 1 95.44 43 GLY B CA 1
ATOM 1845 C C . GLY B 1 43 ? 14.102 -13.359 -2.621 1 95.44 43 GLY B C 1
ATOM 1846 O O . GLY B 1 43 ? 14.648 -14.109 -1.816 1 95.44 43 GLY B O 1
ATOM 1847 N N . PRO B 1 44 ? 13.531 -13.859 -3.748 1 97.94 44 PRO B N 1
ATOM 1848 C CA . PRO B 1 44 ? 13.188 -15.273 -3.875 1 97.94 44 PRO B CA 1
ATOM 1849 C C . PRO B 1 44 ? 14.406 -16.188 -3.736 1 97.94 44 PRO B C 1
ATOM 1851 O O . PRO B 1 44 ? 14.25 -17.391 -3.473 1 97.94 44 PRO B O 1
ATOM 1854 N N . LEU B 1 45 ? 15.578 -15.641 -3.887 1 98.12 45 LEU B N 1
ATOM 1855 C CA . LEU B 1 45 ? 16.781 -16.469 -3.789 1 98.12 45 LEU B CA 1
ATOM 1856 C C . LEU B 1 45 ? 17.188 -16.656 -2.334 1 98.12 45 LEU B C 1
ATOM 1858 O O . LEU B 1 45 ? 18.062 -17.469 -2.033 1 98.12 45 LEU B O 1
ATOM 1862 N N . ARG B 1 46 ? 16.484 -15.969 -1.45 1 98.06 46 ARG B N 1
ATOM 1863 C CA . ARG B 1 46 ? 16.875 -15.969 -0.044 1 98.06 46 ARG B CA 1
ATOM 1864 C C . ARG B 1 46 ? 15.82 -16.656 0.817 1 98.06 46 ARG B C 1
ATOM 1866 O O . ARG B 1 46 ? 14.633 -16.344 0.708 1 98.06 46 ARG B O 1
ATOM 1873 N N . PRO B 1 47 ? 16.312 -17.469 1.724 1 98.56 47 PRO B N 1
ATOM 1874 C CA . PRO B 1 47 ? 15.352 -18.141 2.602 1 98.56 47 PRO B CA 1
ATOM 1875 C C . PRO B 1 47 ? 14.547 -17.172 3.461 1 98.56 47 PRO B C 1
ATOM 1877 O O . PRO B 1 47 ? 13.391 -17.438 3.787 1 98.56 47 PRO B O 1
ATOM 1880 N N . ASP B 1 48 ? 15.133 -16.109 3.85 1 98.12 48 ASP B N 1
ATOM 1881 C CA . ASP B 1 48 ? 14.469 -15.172 4.742 1 98.12 48 ASP B CA 1
ATOM 1882 C C . ASP B 1 48 ? 13.242 -14.555 4.074 1 98.12 48 ASP B C 1
ATOM 1884 O O . ASP B 1 48 ? 12.289 -14.164 4.75 1 98.12 48 ASP B O 1
ATOM 1888 N N . TRP B 1 49 ? 13.305 -14.461 2.805 1 97.88 49 TRP B N 1
ATOM 1889 C CA . TRP B 1 49 ? 12.156 -13.953 2.064 1 97.88 49 TRP B CA 1
ATOM 1890 C C . TRP B 1 49 ? 10.922 -14.812 2.332 1 97.88 49 TRP B C 1
ATOM 1892 O O . TRP B 1 49 ? 9.844 -14.281 2.609 1 97.88 49 TRP B O 1
ATOM 1902 N N . TYR B 1 50 ? 11.086 -16.047 2.367 1 98.75 50 TYR B N 1
ATOM 1903 C CA . TYR B 1 50 ? 10.008 -17 2.611 1 98.75 50 TYR B CA 1
ATOM 1904 C C . TYR B 1 50 ? 9.656 -17.062 4.094 1 98.75 50 TYR B C 1
ATOM 1906 O O . TYR B 1 50 ? 8.477 -17.141 4.453 1 98.75 50 TYR B O 1
ATOM 1914 N N . ARG B 1 51 ? 10.594 -17.031 4.887 1 98.69 51 ARG B N 1
ATOM 1915 C CA . ARG B 1 51 ? 10.359 -17.094 6.324 1 98.69 51 ARG B CA 1
ATOM 1916 C C . ARG B 1 51 ? 9.602 -15.867 6.816 1 98.69 51 ARG B C 1
ATOM 1918 O O . ARG B 1 51 ? 8.789 -15.961 7.734 1 98.69 51 ARG B O 1
ATOM 1925 N N . HIS B 1 52 ? 9.93 -14.773 6.242 1 97.69 52 HIS B N 1
ATOM 1926 C CA . HIS B 1 52 ? 9.172 -13.57 6.559 1 97.69 52 HIS B CA 1
ATOM 1927 C C . HIS B 1 52 ? 7.703 -13.734 6.184 1 97.69 52 HIS B C 1
ATOM 1929 O O . HIS B 1 52 ? 6.816 -13.383 6.965 1 97.69 52 HIS B O 1
ATOM 1935 N N . ALA B 1 53 ? 7.484 -14.273 5.008 1 98.25 53 ALA B N 1
ATOM 1936 C CA . ALA B 1 53 ? 6.117 -14.523 4.566 1 98.25 53 ALA B CA 1
ATOM 1937 C C . ALA B 1 53 ? 5.41 -15.5 5.5 1 98.25 53 ALA B C 1
ATOM 1939 O O . ALA B 1 53 ? 4.234 -15.328 5.82 1 98.25 53 ALA B O 1
ATOM 1940 N N . LEU B 1 54 ? 6.098 -16.469 5.918 1 98.31 54 LEU B N 1
ATOM 1941 C CA . LEU B 1 54 ? 5.559 -17.453 6.852 1 98.31 54 LEU B CA 1
ATOM 1942 C C . LEU B 1 54 ? 5.199 -16.797 8.18 1 98.31 54 LEU B C 1
ATOM 1944 O O . LEU B 1 54 ? 4.168 -17.125 8.781 1 98.31 54 LEU B O 1
ATOM 1948 N N . ALA B 1 55 ? 6.066 -15.961 8.68 1 97.62 55 ALA B N 1
ATOM 1949 C CA . ALA B 1 55 ? 5.785 -15.219 9.914 1 97.62 55 ALA B CA 1
ATOM 1950 C C . ALA B 1 55 ? 4.527 -14.367 9.766 1 97.62 55 ALA B C 1
ATOM 1952 O O . ALA B 1 55 ? 3.682 -14.336 10.656 1 97.62 55 ALA B O 1
ATOM 1953 N N . GLU B 1 56 ? 4.434 -13.711 8.625 1 97.06 56 GLU B N 1
ATOM 1954 C CA . GLU B 1 56 ? 3.234 -12.922 8.344 1 97.06 56 GLU B CA 1
ATOM 1955 C C . GLU B 1 56 ? 1.99 -13.812 8.32 1 97.06 56 GLU B C 1
ATOM 1957 O O . GLU B 1 56 ? 0.924 -13.406 8.789 1 97.06 56 GLU B O 1
ATOM 1962 N N . GLN B 1 57 ? 2.143 -14.922 7.719 1 98 57 GLN B N 1
ATOM 1963 C CA . GLN B 1 57 ? 1.037 -15.875 7.691 1 98 57 GLN B CA 1
ATOM 1964 C C . GLN B 1 57 ? 0.6 -16.25 9.109 1 98 57 GLN B C 1
ATOM 1966 O O . GLN B 1 57 ? -0.596 -16.281 9.406 1 98 57 GLN B O 1
ATOM 1971 N N . ARG B 1 58 ? 1.517 -16.5 10 1 96.38 58 ARG B N 1
ATOM 1972 C CA . ARG B 1 58 ? 1.228 -16.859 11.375 1 96.38 58 ARG B CA 1
ATOM 1973 C C . ARG B 1 58 ? 0.502 -15.734 12.109 1 96.38 58 ARG B C 1
ATOM 1975 O O . ARG B 1 58 ? -0.328 -15.992 12.984 1 96.38 58 ARG B O 1
ATOM 1982 N N . GLU B 1 59 ? 0.801 -14.578 11.727 1 94.62 59 GLU B N 1
ATOM 1983 C CA . GLU B 1 59 ? 0.217 -13.406 12.367 1 94.62 59 GLU B CA 1
ATOM 1984 C C . GLU B 1 59 ? -1.092 -13 11.695 1 94.62 59 GLU B C 1
ATOM 1986 O O . GLU B 1 59 ? -1.694 -11.984 12.055 1 94.62 59 GLU B O 1
ATOM 1991 N N . GLY B 1 60 ? -1.49 -13.727 10.68 1 95.12 60 GLY B N 1
ATOM 1992 C CA . GLY B 1 60 ? -2.738 -13.445 9.992 1 95.12 60 GLY B CA 1
ATOM 1993 C C . GLY B 1 60 ? -2.625 -12.289 9.008 1 95.12 60 GLY B C 1
ATOM 1994 O O . GLY B 1 60 ? -3.635 -11.695 8.617 1 95.12 60 GLY B O 1
ATOM 1995 N N . ARG B 1 61 ? -1.424 -12 8.562 1 96.12 61 ARG B N 1
ATOM 1996 C CA . ARG B 1 61 ? -1.199 -10.844 7.707 1 96.12 61 ARG B CA 1
ATOM 1997 C C . ARG B 1 61 ? -0.957 -11.273 6.266 1 96.12 61 ARG B C 1
ATOM 1999 O O . ARG B 1 61 ? -0.836 -10.43 5.371 1 96.12 61 ARG B O 1
ATOM 2006 N N . ALA B 1 62 ? -0.89 -12.586 6.039 1 98.38 62 ALA B N 1
ATOM 2007 C CA . ALA B 1 62 ? -0.711 -13.133 4.695 1 98.38 62 ALA B CA 1
ATOM 2008 C C . ALA B 1 62 ? -1.275 -14.547 4.602 1 98.38 62 ALA B C 1
ATOM 2010 O O . ALA B 1 62 ? -1.456 -15.219 5.621 1 98.38 62 ALA B O 1
ATOM 2011 N N . VAL B 1 63 ? -1.621 -14.914 3.506 1 98.81 63 VAL B N 1
ATOM 2012 C CA . VAL B 1 63 ? -1.896 -16.297 3.119 1 98.81 63 VAL B CA 1
ATOM 2013 C C . VAL B 1 63 ? -0.948 -16.719 1.998 1 98.81 63 VAL B C 1
ATOM 2015 O O . VAL B 1 63 ? -1.102 -16.281 0.853 1 98.81 63 VAL B O 1
ATOM 2018 N N . VAL B 1 64 ? 0.017 -17.531 2.336 1 98.88 64 VAL B N 1
ATOM 2019 C CA . VAL B 1 64 ? 1.126 -17.859 1.447 1 98.88 64 VAL B CA 1
ATOM 2020 C C . VAL B 1 64 ? 0.949 -19.281 0.905 1 98.88 64 VAL B C 1
ATOM 2022 O O . VAL B 1 64 ? 0.704 -20.219 1.669 1 98.88 64 VAL B O 1
ATOM 2025 N N . PHE B 1 65 ? 1.095 -19.406 -0.396 1 98.94 65 PHE B N 1
ATOM 2026 C CA . PHE B 1 65 ? 0.863 -20.703 -1.036 1 98.94 65 PHE B CA 1
ATOM 2027 C C . PHE B 1 65 ? 2.154 -21.25 -1.633 1 98.94 65 PHE B C 1
ATOM 2029 O O . PHE B 1 65 ? 2.893 -20.516 -2.301 1 98.94 65 PHE B O 1
ATOM 2036 N N . SER B 1 66 ? 2.398 -22.484 -1.392 1 98.69 66 SER B N 1
ATOM 2037 C CA . SER B 1 66 ? 3.225 -23.297 -2.285 1 98.69 66 SER B CA 1
ATOM 2038 C C . SER B 1 66 ? 2.408 -23.844 -3.451 1 98.69 66 SER B C 1
ATOM 2040 O O . SER B 1 66 ? 1.316 -24.375 -3.254 1 98.69 66 SER B O 1
ATOM 2042 N N . VAL B 1 67 ? 2.92 -23.688 -4.613 1 98.81 67 VAL B N 1
ATOM 2043 C CA . VAL B 1 67 ? 2.229 -24.156 -5.812 1 98.81 67 VAL B CA 1
ATOM 2044 C C . VAL B 1 67 ? 2.812 -25.484 -6.258 1 98.81 67 VAL B C 1
ATOM 2046 O O . VAL B 1 67 ? 4.02 -25.609 -6.477 1 98.81 67 VAL B O 1
ATOM 2049 N N . ARG B 1 68 ? 1.896 -26.453 -6.441 1 98.19 68 ARG B N 1
ATOM 2050 C CA . ARG B 1 68 ? 2.357 -27.797 -6.773 1 98.19 68 ARG B CA 1
ATOM 2051 C C . ARG B 1 68 ? 1.574 -28.359 -7.949 1 98.19 68 ARG B C 1
ATOM 2053 O O . ARG B 1 68 ? 0.363 -28.156 -8.055 1 98.19 68 ARG B O 1
ATOM 2060 N N . MET B 1 69 ? 2.299 -28.984 -8.836 1 96.25 69 MET B N 1
ATOM 2061 C CA . MET B 1 69 ? 1.732 -29.906 -9.82 1 96.25 69 MET B CA 1
ATOM 2062 C C . MET B 1 69 ? 1.979 -31.344 -9.422 1 96.25 69 MET B C 1
ATOM 2064 O O . MET B 1 69 ? 3.121 -31.812 -9.438 1 96.25 69 MET B O 1
ATOM 2068 N N . ALA B 1 70 ? 0.867 -31.984 -9.055 1 89.88 70 ALA B N 1
ATOM 2069 C CA . ALA B 1 70 ? 1.028 -33.281 -8.398 1 89.88 70 ALA B CA 1
ATOM 2070 C C . ALA B 1 70 ? 1.932 -33.156 -7.176 1 89.88 70 ALA B C 1
ATOM 2072 O O . ALA B 1 70 ? 1.664 -32.375 -6.27 1 89.88 70 ALA B O 1
ATOM 2073 N N . ASP B 1 71 ? 3.078 -33.75 -7.168 1 88.38 71 ASP B N 1
ATOM 2074 C CA . ASP B 1 71 ? 3.914 -33.688 -5.973 1 88.38 71 ASP B CA 1
ATOM 2075 C C . ASP B 1 71 ? 5.129 -32.781 -6.188 1 88.38 71 ASP B C 1
ATOM 2077 O O . ASP B 1 71 ? 5.949 -32.625 -5.285 1 88.38 71 ASP B O 1
ATOM 2081 N N . ARG B 1 72 ? 5.074 -32.125 -7.312 1 95.75 72 ARG B N 1
ATOM 2082 C CA . ARG B 1 72 ? 6.23 -31.297 -7.648 1 95.75 72 ARG B CA 1
ATOM 2083 C C . ARG B 1 72 ? 5.973 -29.844 -7.309 1 95.75 72 ARG B C 1
ATOM 2085 O O . ARG B 1 72 ? 4.965 -29.266 -7.73 1 95.75 72 ARG B O 1
ATOM 2092 N N . LEU B 1 73 ? 6.91 -29.297 -6.523 1 98.06 73 LEU B N 1
ATOM 2093 C CA . LEU B 1 73 ? 6.875 -27.859 -6.246 1 98.06 73 LEU B CA 1
ATOM 2094 C C . LEU B 1 73 ? 7.277 -27.062 -7.48 1 98.06 73 LEU B C 1
ATOM 2096 O O . LEU B 1 73 ? 8.328 -27.312 -8.07 1 98.06 73 LEU B O 1
ATOM 2100 N N . ILE B 1 74 ? 6.41 -26.062 -7.887 1 98.44 74 ILE B N 1
ATOM 2101 C CA . ILE B 1 74 ? 6.738 -25.375 -9.125 1 98.44 74 ILE B CA 1
ATOM 2102 C C . ILE B 1 74 ? 6.711 -23.875 -8.906 1 98.44 74 ILE B C 1
ATOM 2104 O O . ILE B 1 74 ? 6.805 -23.094 -9.859 1 98.44 74 ILE B O 1
ATOM 2108 N N . GLY B 1 75 ? 6.496 -23.344 -7.66 1 98.62 75 GLY B N 1
ATOM 2109 C CA . GLY B 1 75 ? 6.555 -21.922 -7.387 1 98.62 75 GLY B CA 1
ATOM 2110 C C . GLY B 1 75 ? 5.793 -21.516 -6.141 1 98.62 75 GLY B C 1
ATOM 2111 O O . GLY B 1 75 ? 5.543 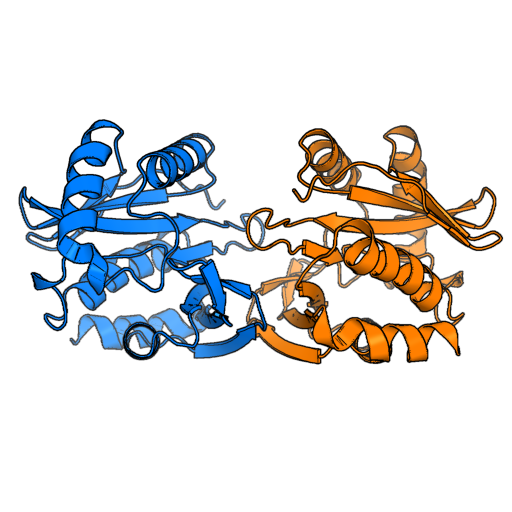-22.344 -5.262 1 98.62 75 GLY B O 1
ATOM 2112 N N . THR B 1 76 ? 5.52 -20.234 -6.004 1 98.81 76 THR B N 1
ATOM 2113 C CA . THR B 1 76 ? 4.801 -19.703 -4.852 1 98.81 76 THR B CA 1
ATOM 2114 C C . THR B 1 76 ? 3.998 -18.469 -5.234 1 98.81 76 THR B C 1
ATOM 2116 O O . THR B 1 76 ? 4.25 -17.859 -6.277 1 98.81 76 THR B O 1
ATOM 2119 N N . THR B 1 77 ? 3.008 -18.156 -4.473 1 98.81 77 THR B N 1
ATOM 2120 C CA . THR B 1 77 ? 2.178 -16.953 -4.559 1 98.81 77 THR B CA 1
ATOM 2121 C C . THR B 1 77 ? 1.542 -16.641 -3.211 1 98.81 77 THR B C 1
ATOM 2123 O O . THR B 1 77 ? 1.552 -17.469 -2.303 1 98.81 77 THR B O 1
ATOM 2126 N N . ARG B 1 78 ? 1.027 -15.43 -3.061 1 98.81 78 ARG B N 1
ATOM 2127 C CA . ARG B 1 78 ? 0.41 -15.172 -1.765 1 98.81 78 ARG B CA 1
ATOM 2128 C C . ARG B 1 78 ? -0.536 -13.977 -1.84 1 98.81 78 ARG B C 1
ATOM 2130 O O . ARG B 1 78 ? -0.43 -13.148 -2.748 1 98.81 78 ARG B O 1
ATOM 2137 N N . PHE B 1 79 ? -1.514 -14 -0.951 1 98.88 79 PHE B N 1
ATOM 2138 C CA . PHE B 1 79 ? -2.238 -12.797 -0.556 1 98.88 79 PHE B CA 1
ATOM 2139 C C . PHE B 1 79 ? -1.542 -12.102 0.61 1 98.88 79 PHE B C 1
ATOM 2141 O O . PHE B 1 79 ? -1.064 -12.766 1.535 1 98.88 79 PHE B O 1
ATOM 2148 N N . ALA B 1 80 ? -1.509 -10.828 0.631 1 98.31 80 ALA B N 1
ATOM 2149 C CA . ALA B 1 80 ? -1.033 -10.016 1.748 1 98.31 80 ALA B CA 1
ATOM 2150 C C . ALA B 1 80 ? -1.637 -8.617 1.703 1 98.31 80 ALA B C 1
ATOM 2152 O O . ALA B 1 80 ? -2.592 -8.367 0.963 1 98.31 80 ALA B O 1
ATOM 2153 N N . ASP B 1 81 ? -1.12 -7.75 2.615 1 97.12 81 ASP B N 1
ATOM 2154 C CA . ASP B 1 81 ? -1.598 -6.375 2.701 1 97.12 81 ASP B CA 1
ATOM 2155 C C . ASP B 1 81 ? -3.121 -6.328 2.793 1 97.12 81 ASP B C 1
ATOM 2157 O O . ASP B 1 81 ? -3.773 -5.621 2.02 1 97.12 81 ASP B O 1
ATOM 2161 N N . PHE B 1 82 ? -3.652 -7.082 3.705 1 97.44 82 PHE B N 1
ATOM 2162 C CA . PHE B 1 82 ? -5.094 -7.141 3.918 1 97.44 82 PHE B CA 1
ATOM 2163 C C . PHE B 1 82 ? -5.605 -5.84 4.52 1 97.44 82 PHE B C 1
ATOM 2165 O O . PHE B 1 82 ? -4.957 -5.25 5.383 1 97.44 82 PHE B O 1
ATOM 2172 N N . ASN B 1 83 ? -6.699 -5.383 4.059 1 96.19 83 ASN B N 1
ATOM 2173 C CA . ASN B 1 83 ? -7.543 -4.383 4.703 1 96.19 83 ASN B CA 1
ATOM 2174 C C . ASN B 1 83 ? -8.875 -4.973 5.148 1 96.19 83 ASN B C 1
ATOM 2176 O O . ASN B 1 83 ? -9.82 -5.047 4.363 1 96.19 83 ASN B O 1
ATOM 2180 N N . ILE B 1 84 ? -8.977 -5.312 6.383 1 93.19 84 ILE B N 1
ATOM 2181 C CA . ILE B 1 84 ? -10.094 -6.086 6.914 1 93.19 84 ILE B CA 1
ATOM 2182 C C . ILE B 1 84 ? -11.352 -5.223 6.945 1 93.19 84 ILE B C 1
ATOM 2184 O O . ILE B 1 84 ? -12.453 -5.707 6.66 1 93.19 84 ILE B O 1
ATOM 2188 N N . GLY B 1 85 ? -11.273 -3.98 7.18 1 89.31 85 GLY B N 1
ATOM 2189 C CA . GLY B 1 85 ? -12.414 -3.092 7.301 1 89.31 85 GLY B CA 1
ATOM 2190 C C . GLY B 1 85 ? -13.023 -2.711 5.961 1 89.31 85 GLY B C 1
ATOM 2191 O O . GLY B 1 85 ? -14.156 -2.229 5.898 1 89.31 85 GLY B O 1
ATOM 2192 N N . LEU B 1 86 ? -12.32 -3.043 4.906 1 92.88 86 LEU B N 1
ATOM 2193 C CA . LEU B 1 86 ? -12.742 -2.604 3.582 1 92.88 86 LEU B CA 1
ATOM 2194 C C . LEU B 1 86 ? -13.695 -3.613 2.951 1 92.88 86 LEU B C 1
ATOM 2196 O O . LEU B 1 86 ? -14.844 -3.287 2.66 1 92.88 86 LEU B O 1
ATOM 2200 N N . PRO B 1 87 ? -13.352 -4.973 2.973 1 96.75 87 PRO B N 1
ATOM 2201 C CA . PRO B 1 87 ? -12.289 -5.973 2.883 1 96.75 87 PRO B CA 1
ATOM 2202 C C . PRO B 1 87 ? -11.555 -5.93 1.546 1 96.75 87 PRO B C 1
ATOM 2204 O O . PRO B 1 87 ? -12.188 -5.914 0.488 1 96.75 87 PRO B O 1
ATOM 2207 N N . ALA B 1 88 ? -10.266 -5.953 1.488 1 98.62 88 ALA B N 1
ATOM 2208 C CA . ALA B 1 88 ? -9.383 -5.898 0.328 1 98.62 88 ALA B CA 1
ATOM 2209 C C . ALA B 1 88 ? -8.047 -6.582 0.623 1 98.62 88 ALA B C 1
ATOM 2211 O O . ALA B 1 88 ? -7.73 -6.863 1.78 1 98.62 88 ALA B O 1
ATOM 2212 N N . ALA B 1 89 ? -7.273 -6.914 -0.43 1 98.75 89 ALA B N 1
ATOM 2213 C CA . ALA B 1 89 ? -5.953 -7.523 -0.303 1 98.75 89 ALA B CA 1
ATOM 2214 C C . ALA B 1 89 ? -5.117 -7.281 -1.557 1 98.75 89 ALA B C 1
ATOM 2216 O O . ALA B 1 89 ? -5.598 -6.695 -2.529 1 98.75 89 ALA B O 1
ATOM 2217 N N . GLU B 1 90 ? -3.908 -7.641 -1.447 1 98.88 90 GLU B N 1
ATOM 2218 C CA . GLU B 1 90 ? -3.021 -7.719 -2.604 1 98.88 90 GLU B CA 1
ATOM 2219 C C . GLU B 1 90 ? -2.67 -9.164 -2.936 1 98.88 90 GLU B C 1
ATOM 2221 O O . GLU B 1 90 ? -2.443 -9.977 -2.037 1 98.88 90 GLU B O 1
ATOM 2226 N N . LEU B 1 91 ? -2.773 -9.492 -4.148 1 98.88 91 LEU B N 1
ATOM 2227 C CA . LEU B 1 91 ? -2.299 -10.766 -4.676 1 98.88 91 LEU B CA 1
ATOM 2228 C C . LEU B 1 91 ? -1.003 -10.586 -5.457 1 98.88 91 LEU B C 1
ATOM 2230 O O . LEU B 1 91 ? -0.941 -9.773 -6.383 1 98.88 91 LEU B O 1
ATOM 2234 N N . GLY B 1 92 ? 0.058 -11.266 -5.027 1 98.44 92 GLY B N 1
ATOM 2235 C CA . GLY B 1 92 ? 1.332 -11.086 -5.703 1 98.44 92 GLY B CA 1
ATOM 2236 C C . GLY B 1 92 ? 2.443 -11.938 -5.125 1 98.44 92 GLY B C 1
ATOM 2237 O O . GLY B 1 92 ? 2.201 -13.07 -4.688 1 98.44 92 GLY B O 1
ATOM 2238 N N . TRP B 1 93 ? 3.719 -11.422 -5.328 1 97.94 93 TRP B N 1
ATOM 2239 C CA . TRP B 1 93 ? 4.906 -12.156 -4.91 1 97.94 93 TRP B CA 1
ATOM 2240 C C . TRP B 1 93 ? 4.945 -13.539 -5.555 1 97.94 93 TRP B C 1
ATOM 2242 O O . TRP B 1 93 ? 5.289 -14.523 -4.902 1 97.94 93 TRP B O 1
ATOM 2252 N N . THR B 1 94 ? 4.473 -13.523 -6.754 1 98.25 94 THR B N 1
ATOM 2253 C CA . THR B 1 94 ? 4.301 -14.781 -7.48 1 98.25 94 THR B CA 1
ATOM 2254 C C . THR B 1 94 ? 5.512 -15.062 -8.367 1 98.25 94 THR B C 1
ATOM 2256 O O . THR B 1 94 ? 5.969 -14.188 -9.102 1 98.25 94 THR B O 1
ATOM 2259 N N . TRP B 1 95 ? 6.055 -16.203 -8.281 1 98.19 95 TRP B N 1
ATOM 2260 C CA . TRP B 1 95 ? 6.941 -16.703 -9.328 1 98.19 95 TRP B CA 1
ATOM 2261 C C . TRP B 1 95 ? 6.766 -18.203 -9.523 1 98.19 95 TRP B C 1
ATOM 2263 O O . TRP B 1 95 ? 6.398 -18.922 -8.586 1 98.19 95 TRP B O 1
ATOM 2273 N N . LEU B 1 96 ? 6.895 -18.656 -10.727 1 98.19 96 LEU B N 1
ATOM 2274 C CA . LEU B 1 96 ? 6.75 -20.047 -11.133 1 98.19 96 LEU B CA 1
ATOM 2275 C C . LEU B 1 96 ? 7.992 -20.531 -11.875 1 98.19 96 LEU B C 1
ATOM 2277 O O . LEU B 1 96 ? 8.703 -19.734 -12.492 1 98.19 96 LEU B O 1
ATOM 2281 N N . ASP B 1 97 ? 8.148 -21.812 -11.859 1 98.12 97 ASP B N 1
ATOM 2282 C CA . ASP B 1 97 ? 9.188 -22.438 -12.68 1 98.12 97 ASP B CA 1
ATOM 2283 C C . ASP B 1 97 ? 9.055 -22.031 -14.141 1 98.12 97 ASP B C 1
ATOM 2285 O O . ASP B 1 97 ? 7.957 -22.031 -14.703 1 98.12 97 ASP B O 1
ATOM 2289 N N . GLN B 1 98 ? 10.188 -21.688 -14.695 1 97.06 98 GLN B N 1
ATOM 2290 C CA . GLN B 1 98 ? 10.219 -21.234 -16.078 1 97.06 98 GLN B CA 1
ATOM 2291 C C . GLN B 1 98 ? 9.555 -22.234 -17.016 1 97.06 98 GLN B C 1
ATOM 2293 O O . GLN B 1 98 ? 8.922 -21.859 -18 1 97.06 98 GLN B O 1
ATOM 2298 N N . ALA B 1 99 ? 9.641 -23.484 -16.703 1 95.69 99 ALA B N 1
ATOM 2299 C CA . ALA B 1 99 ? 9.07 -24.562 -17.516 1 95.69 99 ALA B CA 1
ATOM 2300 C C . ALA B 1 99 ? 7.555 -24.422 -17.609 1 95.69 99 ALA B C 1
ATOM 2302 O O . ALA B 1 99 ? 6.93 -25 -18.5 1 95.69 99 ALA B O 1
ATOM 2303 N N . GLU B 1 100 ? 6.984 -23.688 -16.719 1 93.88 100 GLU B N 1
ATOM 2304 C CA . GLU B 1 100 ? 5.531 -23.562 -16.656 1 93.88 100 GLU B CA 1
ATOM 2305 C C . GLU B 1 100 ? 5.055 -22.312 -17.375 1 93.88 100 GLU B C 1
ATOM 2307 O O . GLU B 1 100 ? 3.852 -22.062 -17.484 1 93.88 100 GLU B O 1
ATOM 2312 N N . HIS B 1 101 ? 5.949 -21.484 -17.859 1 92.88 101 HIS B N 1
ATOM 2313 C CA . HIS B 1 101 ? 5.582 -20.234 -18.5 1 92.88 101 HIS B CA 1
ATOM 2314 C C . HIS B 1 101 ? 4.941 -20.484 -19.859 1 92.88 101 HIS B C 1
ATOM 2316 O O . HIS B 1 101 ? 5.379 -21.359 -20.609 1 92.88 101 HIS B O 1
ATOM 2322 N N . GLY B 1 102 ? 3.9 -19.719 -20.109 1 89.94 102 GLY B N 1
ATOM 2323 C CA . GLY B 1 102 ? 3.264 -19.797 -21.422 1 89.94 102 GLY B CA 1
ATOM 2324 C C . GLY B 1 102 ? 2.369 -21.016 -21.562 1 89.94 102 GLY B C 1
ATOM 2325 O O . GLY B 1 102 ? 1.965 -21.359 -22.688 1 89.94 102 GLY B O 1
ATOM 2326 N N . THR B 1 103 ? 2.07 -21.703 -20.484 1 90.5 103 THR B N 1
ATOM 2327 C CA . THR B 1 103 ? 1.283 -22.938 -20.547 1 90.5 103 THR B CA 1
ATOM 2328 C C . THR B 1 103 ? -0.173 -22.656 -20.172 1 90.5 103 THR B C 1
ATOM 2330 O O . THR B 1 103 ? -1.026 -23.531 -20.297 1 90.5 103 THR B O 1
ATOM 2333 N N . GLY B 1 104 ? -0.439 -21.453 -19.688 1 91.12 104 GLY B N 1
ATOM 2334 C CA . GLY B 1 104 ? -1.763 -21.156 -19.156 1 91.12 104 GLY B CA 1
ATOM 2335 C C . GLY B 1 104 ? -1.906 -21.453 -17.688 1 91.12 104 GLY B C 1
ATOM 2336 O O . GLY B 1 104 ? -2.936 -21.156 -17.078 1 91.12 104 GLY B O 1
ATOM 2337 N N . LEU B 1 105 ? -0.932 -22.031 -17.109 1 94 105 LEU B N 1
ATOM 2338 C CA . LEU B 1 105 ? -0.971 -22.453 -15.711 1 94 105 LEU B CA 1
ATOM 2339 C C . LEU B 1 105 ? -1.218 -21.266 -14.789 1 94 105 LEU B C 1
ATOM 2341 O O . LEU B 1 105 ? -2.004 -21.359 -13.844 1 94 105 LEU B O 1
ATOM 2345 N N . ASN B 1 106 ? -0.506 -20.156 -15.055 1 95.38 106 ASN B N 1
ATOM 2346 C CA . ASN B 1 106 ? -0.683 -18.984 -14.211 1 95.38 106 ASN B CA 1
ATOM 2347 C C . ASN B 1 106 ? -2.135 -18.5 -14.211 1 95.38 106 ASN B C 1
ATOM 2349 O O . ASN B 1 106 ? -2.646 -18.078 -13.172 1 95.38 106 ASN B O 1
ATOM 2353 N N . THR B 1 107 ? -2.752 -18.578 -15.32 1 94.19 107 THR B N 1
ATOM 2354 C CA . THR B 1 107 ? -4.16 -18.203 -15.406 1 94.19 107 THR B CA 1
ATOM 2355 C C . THR B 1 107 ? -5.012 -19.125 -14.531 1 94.19 107 THR B C 1
ATOM 2357 O O . THR B 1 107 ? -5.906 -18.641 -13.82 1 94.19 107 THR B O 1
ATOM 2360 N N . SER B 1 108 ? -4.742 -20.406 -14.586 1 95.19 108 SER B N 1
ATOM 2361 C CA . SER B 1 108 ? -5.457 -21.375 -13.75 1 95.19 108 SER B CA 1
ATOM 2362 C C . SER B 1 108 ? -5.234 -21.094 -12.273 1 95.19 108 SER B C 1
ATOM 2364 O O . SER B 1 108 ? -6.176 -21.141 -11.477 1 95.19 108 SER B O 1
ATOM 2366 N N . ILE B 1 109 ? -4.043 -20.828 -11.891 1 97.62 109 ILE B N 1
ATOM 2367 C CA . ILE B 1 109 ? -3.686 -20.5 -10.516 1 97.62 109 ILE B CA 1
ATOM 2368 C C . ILE B 1 109 ? -4.465 -19.266 -10.062 1 97.62 109 ILE B C 1
ATOM 2370 O O . ILE B 1 109 ? -5.109 -19.281 -9.008 1 97.62 109 ILE B O 1
ATOM 2374 N N . LYS B 1 110 ? -4.465 -18.234 -10.914 1 98.12 110 LYS B N 1
ATOM 2375 C CA . LYS B 1 110 ? -5.109 -16.984 -10.555 1 98.12 110 LYS B CA 1
ATOM 2376 C C . LYS B 1 110 ? -6.625 -17.141 -10.5 1 98.12 110 LYS B C 1
ATOM 2378 O O . LYS B 1 110 ? -7.293 -16.484 -9.695 1 98.12 110 LYS B O 1
ATOM 2383 N N . PHE B 1 111 ? -7.129 -17.984 -11.352 1 97.56 111 PHE B N 1
ATOM 2384 C CA . PHE B 1 111 ? -8.562 -18.25 -11.289 1 97.56 111 PHE B CA 1
ATOM 2385 C C . PHE B 1 111 ? -8.953 -18.797 -9.922 1 97.56 111 PHE B C 1
ATOM 2387 O O . PHE B 1 111 ? -9.906 -18.312 -9.305 1 97.56 111 PHE B O 1
ATOM 2394 N N . LEU B 1 112 ? -8.25 -19.797 -9.391 1 98 112 LEU B N 1
ATOM 2395 C CA . LEU B 1 112 ? -8.516 -20.375 -8.078 1 98 112 LEU B CA 1
ATOM 2396 C C . LEU B 1 112 ? -8.438 -19.312 -6.984 1 98 112 LEU B C 1
ATOM 2398 O O . LEU B 1 112 ? -9.297 -19.25 -6.102 1 98 112 LEU B O 1
ATOM 2402 N N . LEU B 1 113 ? -7.461 -18.484 -7.086 1 98.75 113 LEU B N 1
ATOM 2403 C CA . LEU B 1 113 ? -7.219 -17.484 -6.066 1 98.75 113 LEU B CA 1
ATOM 2404 C C . LEU B 1 113 ? -8.281 -16.391 -6.121 1 98.75 113 LEU B C 1
ATOM 2406 O O . LEU B 1 113 ? -8.805 -15.969 -5.082 1 98.75 113 LEU B O 1
ATOM 2410 N N . LEU B 1 114 ? -8.578 -15.953 -7.336 1 98.75 114 LEU B N 1
ATOM 2411 C CA . LEU B 1 114 ? -9.594 -14.922 -7.512 1 98.75 114 LEU B CA 1
ATOM 2412 C C . LEU B 1 114 ? -10.961 -15.414 -7.047 1 98.75 114 LEU B C 1
ATOM 2414 O O . LEU B 1 114 ? -11.703 -14.672 -6.402 1 98.75 114 LEU B O 1
ATOM 2418 N N . ARG B 1 115 ? -11.273 -16.609 -7.375 1 98.31 115 ARG B N 1
ATOM 2419 C CA . ARG B 1 115 ? -12.539 -17.188 -6.934 1 98.31 115 ARG B CA 1
ATOM 2420 C C . ARG B 1 115 ? -12.633 -17.203 -5.41 1 98.31 115 ARG B C 1
ATOM 2422 O O . ARG B 1 115 ? -13.656 -16.828 -4.84 1 98.31 115 ARG B O 1
ATOM 2429 N N . HIS B 1 116 ? -11.617 -17.641 -4.77 1 98.38 116 HIS B N 1
ATOM 2430 C CA . HIS B 1 116 ? -11.594 -17.656 -3.312 1 98.38 116 HIS B CA 1
ATOM 2431 C C . HIS B 1 116 ? -11.727 -16.25 -2.74 1 98.38 116 HIS B C 1
ATOM 2433 O O . HIS B 1 116 ? -12.516 -16.031 -1.819 1 98.38 116 HIS B O 1
ATOM 2439 N N . ALA B 1 117 ? -11.016 -15.312 -3.289 1 98.56 117 ALA B N 1
ATOM 2440 C CA . ALA B 1 117 ? -10.992 -13.93 -2.811 1 98.56 117 ALA B CA 1
ATOM 2441 C C . ALA B 1 117 ? -12.367 -13.289 -2.912 1 98.56 117 ALA B C 1
ATOM 2443 O O . ALA B 1 117 ? -12.844 -12.664 -1.961 1 98.56 117 ALA B O 1
ATOM 2444 N N . PHE B 1 118 ? -13.047 -13.484 -4.012 1 98.56 118 PHE B N 1
ATOM 2445 C CA . PHE B 1 118 ? -14.273 -12.734 -4.266 1 98.56 118 PHE B CA 1
ATOM 2446 C C . PHE B 1 118 ? -15.492 -13.523 -3.809 1 98.56 118 PHE B C 1
ATOM 2448 O O . PHE B 1 118 ? -16.5 -12.945 -3.373 1 98.56 118 PHE B O 1
ATOM 2455 N N . GLU B 1 119 ? -15.453 -14.82 -3.822 1 98.06 119 GLU B N 1
ATOM 2456 C CA . GLU B 1 119 ? -16.641 -15.594 -3.504 1 98.06 119 GLU B CA 1
ATOM 2457 C C . GLU B 1 119 ? -16.625 -16.062 -2.051 1 98.06 119 GLU B C 1
ATOM 2459 O O . GLU B 1 119 ? -17.688 -16.141 -1.408 1 98.06 119 GLU B O 1
ATOM 2464 N N . GLU B 1 120 ? -15.5 -16.391 -1.512 1 97.5 120 GLU B N 1
ATOM 2465 C CA . GLU B 1 120 ? -15.414 -16.844 -0.127 1 97.5 120 GLU B CA 1
ATOM 2466 C C . GLU B 1 120 ? -15.133 -15.68 0.821 1 97.5 120 GLU B C 1
ATOM 2468 O O . GLU B 1 120 ? -15.859 -15.477 1.797 1 97.5 120 GLU B O 1
ATOM 2473 N N . TRP B 1 121 ? -14.117 -14.898 0.506 1 97.75 121 TRP B N 1
ATOM 2474 C CA . TRP B 1 121 ? -13.742 -13.789 1.382 1 97.75 121 TRP B CA 1
ATOM 2475 C C . TRP B 1 121 ? -14.562 -12.547 1.069 1 97.75 121 TRP B C 1
ATOM 2477 O O . TRP B 1 121 ? -14.555 -11.578 1.835 1 97.75 121 TRP B O 1
ATOM 2487 N N . GLN B 1 122 ? -15.188 -12.492 -0.088 1 97.75 122 GLN B N 1
ATOM 2488 C CA . GLN B 1 122 ? -16.047 -11.391 -0.494 1 97.75 122 GLN B CA 1
ATOM 2489 C C . GLN B 1 122 ? -15.297 -10.062 -0.499 1 97.75 122 GLN B C 1
ATOM 2491 O O . GLN B 1 122 ? -15.789 -9.062 0.027 1 97.75 122 GLN B O 1
ATOM 2496 N N . LEU B 1 123 ? -14.148 -10.086 -1.049 1 98.56 123 LEU B N 1
ATOM 2497 C CA . LEU B 1 123 ? -13.375 -8.852 -1.198 1 98.56 123 LEU B CA 1
ATOM 2498 C C . LEU B 1 123 ? -14.102 -7.867 -2.107 1 98.56 123 LEU B C 1
ATOM 2500 O O . LEU B 1 123 ? -14.758 -8.273 -3.07 1 98.56 123 LEU B O 1
ATOM 2504 N N . VAL B 1 124 ? -13.906 -6.543 -1.849 1 98.5 124 VAL B N 1
ATOM 2505 C CA . VAL B 1 124 ? -14.461 -5.508 -2.717 1 98.5 124 VAL B CA 1
ATOM 2506 C C . VAL B 1 124 ? -13.398 -5.051 -3.719 1 98.5 124 VAL B C 1
ATOM 2508 O O . VAL B 1 124 ? -13.719 -4.379 -4.703 1 98.5 124 VAL B O 1
ATOM 2511 N N . ARG B 1 125 ? -12.156 -5.398 -3.455 1 98.75 125 ARG B N 1
ATOM 2512 C CA . ARG B 1 125 ? -11.031 -5.012 -4.305 1 98.75 125 ARG B CA 1
ATOM 2513 C C . ARG B 1 125 ? -9.844 -5.941 -4.102 1 98.75 125 ARG B C 1
ATOM 2515 O O . ARG B 1 125 ? -9.523 -6.309 -2.969 1 98.75 125 ARG B O 1
ATOM 2522 N N . LEU B 1 126 ? -9.211 -6.332 -5.148 1 98.94 126 LEU B N 1
ATOM 2523 C CA . LEU B 1 126 ? -7.938 -7.051 -5.145 1 98.94 126 LEU B CA 1
ATOM 2524 C C . LEU B 1 126 ? -6.898 -6.32 -5.988 1 98.94 126 LEU B C 1
ATOM 2526 O O . LEU B 1 126 ? -7.148 -6.004 -7.152 1 98.94 126 LEU B O 1
ATOM 2530 N N . GLN B 1 127 ? -5.797 -6 -5.371 1 98.94 127 GLN B N 1
ATOM 2531 C CA . GLN B 1 127 ? -4.715 -5.27 -6.023 1 98.94 127 GLN B CA 1
ATOM 2532 C C . GLN B 1 127 ? -3.637 -6.219 -6.535 1 98.94 127 GLN B C 1
ATOM 2534 O O . GLN B 1 127 ? -3.301 -7.199 -5.867 1 98.94 127 GLN B O 1
ATOM 2539 N N . LEU B 1 128 ? -3.123 -5.93 -7.656 1 98.88 128 LEU B N 1
ATOM 2540 C CA . LEU B 1 128 ? -1.938 -6.562 -8.227 1 98.88 128 LEU B CA 1
ATOM 2541 C C . LEU B 1 128 ? -0.932 -5.516 -8.695 1 98.88 128 LEU B C 1
ATOM 2543 O O . LEU B 1 128 ? -1.317 -4.438 -9.148 1 98.88 128 LEU B O 1
ATOM 2547 N N . LYS B 1 129 ? 0.312 -5.824 -8.562 1 98.44 129 LYS B N 1
ATOM 2548 C CA . LYS B 1 129 ? 1.328 -4.898 -9.055 1 98.44 129 LYS B CA 1
ATOM 2549 C C . LYS B 1 129 ? 2.529 -5.652 -9.617 1 98.44 129 LYS B C 1
ATOM 2551 O O . LYS B 1 129 ? 2.732 -6.828 -9.312 1 98.44 129 LYS B O 1
ATOM 2556 N N . THR B 1 130 ? 3.248 -5.047 -10.438 1 98.56 130 THR B N 1
ATOM 2557 C CA . THR B 1 130 ? 4.48 -5.582 -11.008 1 98.56 130 THR B CA 1
ATOM 2558 C C . THR B 1 130 ? 5.43 -4.453 -11.406 1 98.56 130 THR B C 1
ATOM 2560 O O . THR B 1 130 ? 5.035 -3.287 -11.438 1 98.56 130 THR B O 1
ATOM 2563 N N . ALA B 1 131 ? 6.633 -4.844 -11.664 1 98.62 131 ALA B N 1
ATOM 2564 C CA . ALA B 1 131 ? 7.629 -3.881 -12.133 1 98.62 131 ALA B CA 1
ATOM 2565 C C . ALA B 1 131 ? 7.242 -3.307 -13.492 1 98.62 131 ALA B C 1
ATOM 2567 O O . ALA B 1 131 ? 6.746 -4.027 -14.359 1 98.62 131 ALA B O 1
ATOM 2568 N N . ALA B 1 132 ? 7.492 -2.025 -13.648 1 98.69 132 ALA B N 1
ATOM 2569 C CA . ALA B 1 132 ? 7.207 -1.374 -14.93 1 98.69 132 ALA B CA 1
ATOM 2570 C C . ALA B 1 132 ? 8.016 -2.01 -16.062 1 98.69 132 ALA B C 1
ATOM 2572 O O . ALA B 1 132 ? 7.562 -2.049 -17.203 1 98.69 132 ALA B O 1
ATOM 2573 N N . SER B 1 133 ? 9.148 -2.547 -15.75 1 98.06 133 SER B N 1
ATOM 2574 C CA . SER B 1 133 ? 10.016 -3.17 -16.75 1 98.06 133 SER B CA 1
ATOM 2575 C C . SER B 1 133 ? 9.57 -4.602 -17.047 1 98.06 133 SER B C 1
ATOM 2577 O O . SER B 1 133 ? 10.047 -5.211 -18.016 1 98.06 133 SER B O 1
ATOM 2579 N N . ASN B 1 134 ? 8.711 -5.156 -16.266 1 97.75 134 ASN B N 1
ATOM 2580 C CA . ASN B 1 134 ? 8.266 -6.539 -16.438 1 97.75 134 ASN B CA 1
ATOM 2581 C C . ASN B 1 134 ? 7.043 -6.637 -17.328 1 97.75 134 ASN B C 1
ATOM 2583 O O . ASN B 1 134 ? 5.93 -6.867 -16.859 1 97.75 134 ASN B O 1
ATOM 2587 N N . ARG B 1 135 ? 7.285 -6.574 -18.578 1 97.38 135 ARG B N 1
ATOM 2588 C CA . ARG B 1 135 ? 6.207 -6.539 -19.562 1 97.38 135 ARG B CA 1
ATOM 2589 C C . ARG B 1 135 ? 5.453 -7.867 -19.594 1 97.38 135 ARG B C 1
ATOM 2591 O O . ARG B 1 135 ? 4.246 -7.895 -19.828 1 97.38 135 ARG B O 1
ATOM 2598 N N . ARG B 1 136 ? 6.168 -8.914 -19.391 1 95.5 136 ARG B N 1
ATOM 2599 C CA . ARG B 1 136 ? 5.535 -10.227 -19.359 1 95.5 136 ARG B CA 1
ATOM 2600 C C . ARG B 1 136 ? 4.477 -10.305 -18.266 1 95.5 136 ARG B C 1
ATOM 2602 O O . ARG B 1 136 ? 3.355 -10.75 -18.516 1 95.5 136 ARG B O 1
ATOM 2609 N N . SER B 1 137 ? 4.812 -9.883 -17.078 1 97.25 137 SER B N 1
ATOM 2610 C CA . SER B 1 137 ? 3.867 -9.883 -15.969 1 97.25 137 SER B CA 1
ATOM 2611 C C . SER B 1 137 ? 2.703 -8.938 -16.234 1 97.25 137 SER B C 1
ATOM 2613 O O . SER B 1 137 ? 1.556 -9.242 -15.906 1 97.25 137 SER B O 1
ATOM 2615 N N . GLN B 1 138 ? 3 -7.785 -16.797 1 98.38 138 GLN B N 1
ATOM 2616 C CA . GLN B 1 138 ? 1.933 -6.855 -17.141 1 98.38 138 GLN B CA 1
ATOM 2617 C C . GLN B 1 138 ? 0.912 -7.508 -18.062 1 98.38 138 GLN B C 1
ATOM 2619 O O . GLN B 1 138 ? -0.294 -7.43 -17.828 1 98.38 138 GLN B O 1
ATOM 2624 N N . ARG B 1 139 ? 1.396 -8.18 -19.078 1 97 139 ARG B N 1
ATOM 2625 C CA . ARG B 1 139 ? 0.504 -8.859 -20.016 1 97 139 ARG B CA 1
ATOM 2626 C C . ARG B 1 139 ? -0.321 -9.922 -19.297 1 97 139 ARG B C 1
ATOM 2628 O O . ARG B 1 139 ? -1.515 -10.07 -19.562 1 97 139 ARG B O 1
ATOM 2635 N N . ALA B 1 140 ? 0.292 -10.711 -18.438 1 96.69 140 ALA B N 1
ATOM 2636 C CA . ALA B 1 140 ? -0.402 -11.758 -17.703 1 96.69 140 ALA B CA 1
ATOM 2637 C C . ALA B 1 140 ? -1.504 -11.164 -16.828 1 96.69 140 ALA B C 1
ATOM 2639 O O . ALA B 1 140 ? -2.607 -11.711 -16.75 1 96.69 140 ALA B O 1
ATOM 2640 N N . ILE B 1 141 ? -1.204 -10.07 -16.156 1 98.06 141 ILE B N 1
ATOM 2641 C CA . ILE B 1 141 ? -2.166 -9.414 -15.266 1 98.06 141 ILE B CA 1
ATOM 2642 C C . ILE B 1 141 ? -3.33 -8.867 -16.094 1 98.06 141 ILE B C 1
ATOM 2644 O O . ILE B 1 141 ? -4.496 -9.039 -15.719 1 98.06 141 ILE B O 1
ATOM 2648 N N . GLU B 1 142 ? -3.006 -8.227 -17.125 1 97.75 142 GLU B N 1
ATOM 2649 C CA . GLU B 1 142 ? -4.031 -7.664 -18 1 97.75 142 GLU B CA 1
ATOM 2650 C C . GLU B 1 142 ? -4.906 -8.758 -18.594 1 97.75 142 GLU B C 1
ATOM 2652 O O . GLU B 1 142 ? -6.109 -8.57 -18.781 1 97.75 142 GLU B O 1
ATOM 2657 N N . LYS B 1 143 ? -4.309 -9.875 -18.906 1 95.81 143 LYS B N 1
ATOM 2658 C CA . LYS B 1 143 ? -5.051 -11.016 -19.438 1 95.81 143 LYS B CA 1
ATOM 2659 C C . LYS B 1 143 ? -6.098 -11.508 -18.453 1 95.81 143 LYS B C 1
ATOM 2661 O O . LYS B 1 143 ? -7.125 -12.062 -18.859 1 95.81 143 LYS B O 1
ATOM 2666 N N . LEU B 1 144 ? -5.914 -11.344 -17.219 1 97.06 144 LEU B N 1
ATOM 2667 C CA . LEU B 1 144 ? -6.883 -11.734 -16.188 1 97.06 144 LEU B CA 1
ATOM 2668 C C . LEU B 1 144 ? -8.125 -10.859 -16.266 1 97.06 144 LEU B C 1
ATOM 2670 O O . LEU B 1 144 ? -9.172 -11.211 -15.703 1 97.06 144 LEU B O 1
ATOM 2674 N N . GLY B 1 145 ? -7.969 -9.672 -16.828 1 97.62 145 GLY B N 1
ATOM 2675 C CA . GLY B 1 145 ? -9.039 -8.688 -16.812 1 97.62 145 GLY B CA 1
ATOM 2676 C C . GLY B 1 145 ? -8.844 -7.594 -15.789 1 97.62 145 GLY B C 1
ATOM 2677 O O . GLY B 1 145 ? -9.773 -6.844 -15.484 1 97.62 145 GLY B O 1
ATOM 2678 N N . ALA B 1 146 ? -7.676 -7.512 -15.242 1 98.69 146 ALA B N 1
ATOM 2679 C CA . ALA B 1 146 ? -7.387 -6.461 -14.266 1 98.69 146 ALA B CA 1
ATOM 2680 C C . ALA B 1 146 ? -7.27 -5.102 -14.938 1 98.69 146 ALA B C 1
ATOM 2682 O O . ALA B 1 146 ? -6.754 -4.996 -16.062 1 98.69 146 ALA B O 1
ATOM 2683 N N . GLU B 1 147 ? -7.691 -4.09 -14.289 1 98.69 147 GLU B N 1
ATOM 2684 C CA . GLU B 1 147 ? -7.621 -2.725 -14.797 1 98.69 147 GLU B CA 1
ATOM 2685 C C . GLU B 1 147 ? -6.371 -2.012 -14.289 1 98.69 147 GLU B C 1
ATOM 2687 O O . GLU B 1 147 ? -6.07 -2.045 -13.094 1 98.69 147 GLU B O 1
ATOM 2692 N N . ARG B 1 148 ? -5.652 -1.39 -15.195 1 98.81 148 ARG B N 1
ATOM 2693 C CA . ARG B 1 148 ? -4.504 -0.581 -14.805 1 98.81 148 ARG B CA 1
ATOM 2694 C C . ARG B 1 148 ? -4.941 0.68 -14.07 1 98.81 148 ARG B C 1
ATOM 2696 O O . ARG B 1 148 ? -5.816 1.407 -14.547 1 98.81 148 ARG B O 1
ATOM 2703 N N . GLU B 1 149 ? -4.332 0.922 -12.953 1 98.88 149 GLU B N 1
ATOM 2704 C CA . GLU B 1 149 ? -4.82 2.023 -12.125 1 98.88 149 GLU B CA 1
ATOM 2705 C C . GLU B 1 149 ? -3.775 3.127 -12 1 98.88 149 GLU B C 1
ATOM 2707 O O . GLU B 1 149 ? -4.094 4.246 -11.602 1 98.88 149 GLU B O 1
ATOM 2712 N N . GLY B 1 150 ? -2.525 2.803 -12.32 1 98.75 150 GLY B N 1
ATOM 2713 C CA . GLY B 1 150 ? -1.523 3.855 -12.227 1 98.75 150 GLY B CA 1
ATOM 2714 C C . GLY B 1 150 ? -0.102 3.332 -12.297 1 98.75 150 GLY B C 1
ATOM 2715 O O . GLY B 1 150 ? 0.116 2.135 -12.5 1 98.75 150 GLY B O 1
ATOM 2716 N N . LEU B 1 151 ? 0.854 4.266 -12.188 1 98.88 151 LEU B N 1
ATOM 2717 C CA . LEU B 1 151 ? 2.295 4.039 -12.195 1 98.88 151 LEU B CA 1
ATOM 2718 C C . LEU B 1 151 ? 2.963 4.723 -11.008 1 98.88 151 LEU B C 1
ATOM 2720 O O . LEU B 1 151 ? 2.936 5.949 -10.898 1 98.88 151 LEU B O 1
ATOM 2724 N N . LEU B 1 152 ? 3.539 3.938 -10.117 1 98.81 152 LEU B N 1
ATOM 2725 C CA . LEU B 1 152 ? 4.211 4.445 -8.922 1 98.81 152 LEU B CA 1
ATOM 2726 C C . LEU B 1 152 ? 5.703 4.637 -9.18 1 98.81 152 LEU B C 1
ATOM 2728 O O . LEU B 1 152 ? 6.441 3.658 -9.328 1 98.81 152 LEU B O 1
ATOM 2732 N N . ARG B 1 153 ? 6.18 5.832 -9.133 1 98.62 153 ARG B N 1
ATOM 2733 C CA . ARG B 1 153 ? 7.57 6.156 -9.438 1 98.62 153 ARG B CA 1
ATOM 2734 C C . ARG B 1 153 ? 8.5 5.723 -8.312 1 98.62 153 ARG B C 1
ATOM 2736 O O . ARG B 1 153 ? 8.18 5.898 -7.133 1 98.62 153 ARG B O 1
ATOM 2743 N N . ASN B 1 154 ? 9.617 5.043 -8.648 1 98.31 154 ASN B N 1
ATOM 2744 C CA . ASN B 1 154 ? 10.656 4.648 -7.703 1 98.31 154 ASN B CA 1
ATOM 2745 C C . ASN B 1 154 ? 10.094 3.77 -6.59 1 98.31 154 ASN B C 1
ATOM 2747 O O . ASN B 1 154 ? 10.477 3.916 -5.426 1 98.31 154 ASN B O 1
ATOM 2751 N N . HIS B 1 155 ? 9.266 2.822 -6.922 1 98.38 155 HIS B N 1
ATOM 2752 C CA . HIS B 1 155 ? 8.453 2.164 -5.906 1 98.38 155 HIS B CA 1
ATOM 2753 C C . HIS B 1 155 ? 8.992 0.777 -5.578 1 98.38 155 HIS B C 1
ATOM 2755 O O . HIS B 1 155 ? 8.562 0.155 -4.602 1 98.38 155 HIS B O 1
ATOM 2761 N N . ARG B 1 156 ? 9.961 0.287 -6.301 1 97.25 156 ARG B N 1
ATOM 2762 C CA . ARG B 1 156 ? 10.484 -1.04 -5.988 1 97.25 156 ARG B CA 1
ATOM 2763 C C . ARG B 1 156 ? 11.961 -1.152 -6.367 1 97.25 156 ARG B C 1
ATOM 2765 O O . ARG B 1 156 ? 12.461 -0.362 -7.168 1 97.25 156 ARG B O 1
ATOM 2772 N N . ARG B 1 157 ? 12.562 -2.113 -5.707 1 95.44 157 ARG B N 1
ATOM 2773 C CA . ARG B 1 157 ? 13.938 -2.475 -6.027 1 95.44 157 ARG B CA 1
ATOM 2774 C C . ARG B 1 157 ? 14 -3.822 -6.742 1 95.44 157 ARG B C 1
ATOM 2776 O O . ARG B 1 157 ? 13.359 -4.785 -6.312 1 95.44 157 ARG B O 1
ATOM 2783 N N . LEU B 1 158 ? 14.742 -3.82 -7.824 1 96.25 158 LEU B N 1
ATOM 2784 C CA . LEU B 1 158 ? 14.914 -5.051 -8.594 1 96.25 158 LEU B CA 1
ATOM 2785 C C . LEU B 1 158 ? 15.992 -5.93 -7.977 1 96.25 158 LEU B C 1
ATOM 2787 O O . LEU B 1 158 ? 16.641 -5.539 -6.996 1 96.25 158 LEU B O 1
ATOM 2791 N N . ALA B 1 159 ? 16.125 -7.129 -8.5 1 94.94 159 ALA B N 1
ATOM 2792 C CA . ALA B 1 159 ? 17.062 -8.109 -7.961 1 94.94 159 ALA B CA 1
ATOM 2793 C C . ALA B 1 159 ? 18.484 -7.559 -7.953 1 94.94 159 ALA B C 1
ATOM 2795 O O . ALA B 1 159 ? 19.266 -7.887 -7.066 1 94.94 159 ALA B O 1
ATOM 2796 N N . ASP B 1 160 ? 18.766 -6.656 -8.906 1 94.44 160 ASP B N 1
ATOM 2797 C CA . ASP B 1 160 ? 20.125 -6.125 -9.016 1 94.44 160 ASP B CA 1
ATOM 2798 C C 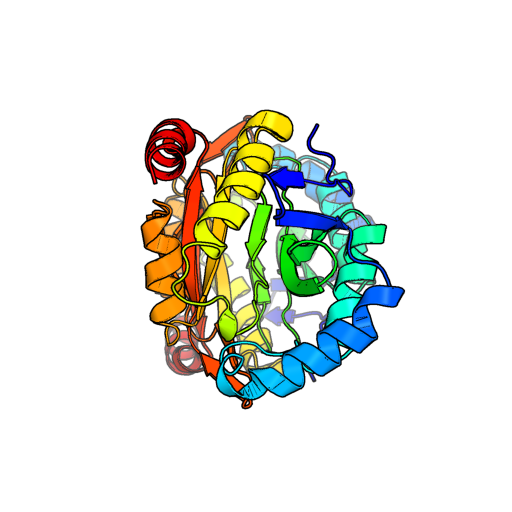. ASP B 1 160 ? 20.266 -4.832 -8.219 1 94.44 160 ASP B C 1
ATOM 2800 O O . ASP B 1 160 ? 21.312 -4.176 -8.273 1 94.44 160 ASP B O 1
ATOM 2804 N N . GLY B 1 161 ? 19.281 -4.438 -7.594 1 93.81 161 GLY B N 1
ATOM 2805 C CA . GLY B 1 161 ? 19.359 -3.287 -6.711 1 93.81 161 GLY B CA 1
ATOM 2806 C C . GLY B 1 161 ? 18.844 -2.012 -7.344 1 93.81 161 GLY B C 1
ATOM 2807 O O . GLY B 1 161 ? 18.609 -1.02 -6.648 1 93.81 161 GLY B O 1
ATOM 2808 N N . ARG B 1 162 ? 18.609 -2.072 -8.641 1 95.06 162 ARG B N 1
ATOM 2809 C CA . ARG B 1 162 ? 18.156 -0.869 -9.328 1 95.06 162 ARG B CA 1
ATOM 2810 C C . ARG B 1 162 ? 16.734 -0.513 -8.93 1 95.06 162 ARG B C 1
ATOM 2812 O O . ARG B 1 162 ? 15.906 -1.399 -8.703 1 95.06 162 ARG B O 1
ATOM 2819 N N . LEU B 1 163 ? 16.531 0.771 -8.875 1 96.12 163 LEU B N 1
ATOM 2820 C CA . LEU B 1 163 ? 15.188 1.281 -8.641 1 96.12 163 LEU B CA 1
ATOM 2821 C C . LEU B 1 163 ? 14.336 1.181 -9.898 1 96.12 163 LEU B C 1
ATOM 2823 O O . LEU B 1 163 ? 14.82 1.429 -11.008 1 96.12 163 LEU B O 1
ATOM 2827 N N . ASP B 1 164 ? 13.109 0.784 -9.711 1 98 164 ASP B N 1
ATOM 2828 C CA . ASP B 1 164 ? 12.133 0.709 -10.797 1 98 164 ASP B CA 1
ATOM 2829 C C . ASP B 1 164 ? 10.773 1.234 -10.344 1 98 164 ASP B C 1
ATOM 2831 O O . ASP B 1 164 ? 10.523 1.4 -9.148 1 98 164 ASP B O 1
ATOM 2835 N N . ASP B 1 165 ? 9.984 1.582 -11.359 1 98.69 165 ASP B N 1
ATOM 2836 C CA . ASP B 1 165 ? 8.594 1.938 -11.094 1 98.69 165 ASP B CA 1
ATOM 2837 C C . ASP B 1 165 ? 7.723 0.69 -10.938 1 98.69 165 ASP B C 1
ATOM 2839 O O . ASP B 1 165 ? 8.164 -0.418 -11.258 1 98.69 165 ASP B O 1
ATOM 2843 N N . THR B 1 166 ? 6.547 0.879 -10.32 1 98.69 166 THR B N 1
ATOM 2844 C CA . THR B 1 166 ? 5.551 -0.179 -10.188 1 98.69 166 THR B CA 1
ATOM 2845 C C . THR B 1 166 ? 4.285 0.169 -10.969 1 98.69 166 THR B C 1
ATOM 2847 O O . THR B 1 166 ? 3.768 1.283 -10.859 1 98.69 166 THR B O 1
ATOM 2850 N N . VAL B 1 167 ? 3.82 -0.733 -11.789 1 98.94 167 VAL B N 1
ATOM 2851 C CA . VAL B 1 167 ? 2.502 -0.606 -12.398 1 98.94 167 VAL B CA 1
ATOM 2852 C C . VAL B 1 167 ? 1.447 -1.231 -11.484 1 98.94 167 VAL B C 1
ATOM 2854 O O . VAL B 1 167 ? 1.625 -2.348 -11 1 98.94 167 VAL B O 1
ATOM 2857 N N . LEU B 1 168 ? 0.385 -0.5 -11.266 1 98.88 168 LEU B N 1
ATOM 2858 C CA . LEU B 1 168 ? -0.67 -0.9 -10.344 1 98.88 168 LEU B CA 1
ATOM 2859 C C . LEU B 1 168 ? -1.929 -1.313 -11.102 1 98.88 168 LEU B C 1
ATOM 2861 O O . LEU B 1 168 ? -2.342 -0.635 -12.047 1 98.88 168 LEU B O 1
ATOM 2865 N N . TYR B 1 169 ? -2.508 -2.465 -10.711 1 98.94 169 TYR B N 1
ATOM 2866 C CA . TYR B 1 169 ? -3.758 -2.984 -11.25 1 98.94 169 TYR B CA 1
ATOM 2867 C C . TYR B 1 169 ? -4.727 -3.35 -10.133 1 98.94 169 TYR B C 1
ATOM 2869 O O . TYR B 1 169 ? -4.316 -3.523 -8.984 1 98.94 169 TYR B O 1
ATOM 2877 N N . SER B 1 170 ? -5.992 -3.475 -10.531 1 98.94 170 SER B N 1
ATOM 2878 C CA . SER B 1 170 ? -6.938 -4.059 -9.578 1 98.94 170 SER B CA 1
ATOM 2879 C C . SER B 1 170 ? -8.023 -4.848 -10.297 1 98.94 170 SER B C 1
ATOM 2881 O O . SER B 1 170 ? -8.227 -4.684 -11.508 1 98.94 170 SER B O 1
ATOM 2883 N N . ILE B 1 171 ? -8.617 -5.711 -9.602 1 98.88 171 ILE B N 1
ATOM 2884 C CA . ILE B 1 171 ? -9.914 -6.316 -9.883 1 98.88 171 ILE B CA 1
ATOM 2885 C C . ILE B 1 171 ? -10.867 -6.051 -8.727 1 98.88 171 ILE B C 1
ATOM 2887 O O . ILE B 1 171 ? -10.539 -6.312 -7.566 1 98.88 171 ILE B O 1
ATOM 2891 N N . THR B 1 172 ? -12.055 -5.492 -9.016 1 98.81 172 THR B N 1
ATOM 2892 C CA . THR B 1 172 ? -13.047 -5.246 -7.977 1 98.81 172 THR B CA 1
ATOM 2893 C C . THR B 1 172 ? -14.156 -6.297 -8.016 1 98.81 172 THR B C 1
ATOM 2895 O O . THR B 1 172 ? -14.227 -7.094 -8.953 1 98.81 172 THR B O 1
ATOM 2898 N N . ASP B 1 173 ? -14.961 -6.289 -6.98 1 98.38 173 ASP B N 1
ATOM 2899 C CA . ASP B 1 173 ? -16.094 -7.207 -6.941 1 98.38 173 ASP B CA 1
ATOM 2900 C C . ASP B 1 173 ? -17.047 -6.961 -8.109 1 98.38 173 ASP B C 1
ATOM 2902 O O . ASP B 1 173 ? -17.672 -7.895 -8.609 1 98.38 173 ASP B O 1
ATOM 2906 N N . ARG B 1 174 ? -17.125 -5.785 -8.648 1 98.25 174 ARG B N 1
ATOM 2907 C CA . ARG B 1 174 ? -17.969 -5.465 -9.797 1 98.25 174 ARG B CA 1
ATOM 2908 C C . ARG B 1 174 ? -17.375 -6.035 -11.086 1 98.25 174 ARG B C 1
ATOM 2910 O O . ARG B 1 174 ? -18.125 -6.348 -12.023 1 98.25 174 ARG B O 1
ATOM 2917 N N . ASP B 1 175 ? -16.125 -6.238 -11.094 1 98.69 175 ASP B N 1
ATOM 2918 C CA . ASP B 1 175 ? -15.438 -6.801 -12.258 1 98.69 175 ASP B CA 1
ATOM 2919 C C . ASP B 1 175 ? -15.57 -8.32 -12.289 1 98.69 175 ASP B C 1
ATOM 2921 O O . ASP B 1 175 ? -15.523 -8.938 -13.352 1 98.69 175 ASP B O 1
ATOM 2925 N N . TRP B 1 176 ? -15.695 -8.953 -11.141 1 98.56 176 TRP B N 1
ATOM 2926 C CA . TRP B 1 176 ? -15.461 -10.383 -10.938 1 98.56 176 TRP B CA 1
ATOM 2927 C C . TRP B 1 176 ? -16.391 -11.211 -11.828 1 98.56 176 TRP B C 1
ATOM 2929 O O . TRP B 1 176 ? -15.953 -12.156 -12.484 1 98.56 176 TRP B O 1
ATOM 2939 N N . PRO B 1 177 ? -17.672 -10.852 -12.023 1 98.12 177 PRO B N 1
ATOM 2940 C CA . PRO B 1 177 ? -18.516 -11.688 -12.875 1 98.12 177 PRO B CA 1
ATOM 2941 C C . PRO B 1 177 ? -18 -11.805 -14.305 1 98.12 177 PRO B C 1
ATOM 2943 O O . PRO B 1 177 ? -17.969 -12.898 -14.875 1 98.12 177 PRO B O 1
ATOM 2946 N N . GLN B 1 178 ? -17.516 -10.766 -14.844 1 97.81 178 GLN B N 1
ATOM 2947 C CA . GLN B 1 178 ? -16.984 -10.789 -16.203 1 97.81 178 GLN B CA 1
ATOM 2948 C C . GLN B 1 178 ? -15.625 -11.484 -16.234 1 97.81 178 GLN B C 1
ATOM 2950 O O . GLN B 1 178 ? -15.344 -12.25 -17.156 1 97.81 178 GLN B O 1
ATOM 2955 N N . VAL B 1 179 ? -14.812 -11.211 -15.273 1 98.19 179 VAL B N 1
ATOM 2956 C CA . VAL B 1 179 ? -13.5 -11.844 -15.172 1 98.19 179 VAL B CA 1
ATOM 2957 C C . VAL B 1 179 ? -13.656 -13.352 -15.031 1 98.19 179 VAL B C 1
ATOM 2959 O O . VAL B 1 179 ? -12.961 -14.125 -15.695 1 98.19 179 VAL B O 1
ATOM 2962 N N . ARG B 1 180 ? -14.539 -13.734 -14.188 1 97.62 180 ARG B N 1
ATOM 2963 C CA . ARG B 1 180 ? -14.82 -15.148 -13.953 1 97.62 180 ARG B CA 1
ATOM 2964 C C . ARG B 1 180 ? -15.211 -15.844 -15.25 1 97.62 180 ARG B C 1
ATOM 2966 O O . ARG B 1 180 ? -14.734 -16.938 -15.547 1 97.62 180 ARG B O 1
ATOM 2973 N N . GLN B 1 181 ? -16.078 -15.227 -15.984 1 96 181 GLN B N 1
ATOM 2974 C CA . GLN B 1 181 ? -16.531 -15.797 -17.25 1 96 181 GLN B CA 1
ATOM 2975 C C . GLN B 1 181 ? -15.383 -15.938 -18.234 1 96 181 GLN B C 1
ATOM 2977 O O . GLN B 1 181 ? -15.273 -16.969 -18.922 1 96 181 GLN B O 1
ATOM 2982 N N . ARG B 1 182 ? -14.562 -15 -18.297 1 92.81 182 ARG B N 1
ATOM 2983 C CA . ARG B 1 182 ? -13.43 -15 -19.203 1 92.81 182 ARG B CA 1
ATOM 2984 C C . ARG B 1 182 ? -12.438 -16.109 -18.844 1 92.81 182 ARG B C 1
ATOM 2986 O O . ARG B 1 182 ? -11.945 -16.812 -19.734 1 92.81 182 ARG B O 1
ATOM 2993 N N . LEU B 1 183 ? -12.188 -16.281 -17.594 1 92.81 183 LEU B N 1
ATOM 2994 C CA . LEU B 1 183 ? -11.164 -17.219 -17.141 1 92.81 183 LEU B CA 1
ATOM 2995 C C . LEU B 1 183 ? -11.711 -18.641 -17.125 1 92.81 183 LEU B C 1
ATOM 2997 O O . LEU B 1 183 ? -10.945 -19.594 -17.266 1 92.81 183 LEU B O 1
ATOM 3001 N N . ALA B 1 184 ? -12.992 -18.781 -16.906 1 86.31 184 ALA B N 1
ATOM 3002 C CA . ALA B 1 184 ? -13.602 -20.109 -16.922 1 86.31 184 ALA B CA 1
ATOM 3003 C C . ALA B 1 184 ? -13.625 -20.688 -18.344 1 86.31 184 ALA B C 1
ATOM 3005 O O . ALA B 1 184 ? -13.594 -21.906 -18.531 1 86.31 184 ALA B O 1
ATOM 3006 N N . ALA B 1 185 ? -13.781 -19.812 -19.328 1 73.5 185 ALA B N 1
ATOM 3007 C CA . ALA B 1 185 ? -13.867 -20.203 -20.734 1 73.5 185 ALA B CA 1
ATOM 3008 C C . ALA B 1 185 ? -12.5 -20.594 -21.281 1 73.5 185 ALA B C 1
ATOM 3010 O O . ALA B 1 185 ? -12.406 -21.281 -22.312 1 73.5 185 ALA B O 1
ATOM 3011 N N . ASP B 1 186 ? -11.469 -20.172 -20.719 1 67.69 186 ASP B N 1
ATOM 3012 C CA . ASP B 1 186 ? -10.117 -20.453 -21.203 1 67.69 186 ASP B CA 1
ATOM 3013 C C . ASP B 1 186 ? -9.648 -21.828 -20.719 1 67.69 186 ASP B C 1
ATOM 3015 O O . ASP B 1 186 ? -9 -22.562 -21.453 1 67.69 186 ASP B O 1
#